Protein AF-A0A8I2KLS5-F1 (afdb_monomer)

Solvent-accessible surface area (backbone atoms only — not comparable to full-atom values): 15357 Å² total; per-residue (Å²): 144,78,77,62,68,64,56,53,52,52,52,50,52,52,53,50,51,53,50,50,52,52,53,54,49,50,52,52,49,53,52,53,49,53,50,52,53,51,53,50,53,49,54,57,47,48,73,74,45,85,58,62,73,62,51,53,57,50,48,53,53,49,52,52,52,49,52,51,52,51,50,54,49,53,50,51,53,52,50,51,52,55,51,48,58,51,48,52,54,51,48,59,29,47,62,57,33,67,87,49,55,73,61,56,49,27,54,71,39,42,46,72,42,91,86,53,37,45,48,56,92,76,48,73,65,42,78,43,57,83,86,45,26,72,76,36,36,39,57,73,72,44,50,50,58,26,59,77,69,73,45,60,60,34,43,30,23,30,92,78,38,23,59,48,22,56,49,42,50,65,62,52,48,55,50,42,47,56,57,71,66,61,69,99,61,86,62,86,68,77,69,96,70,89,79,70,51,76,83,67,30,19,49,36,58,53,55,69,69,45,62,91,93,42,54,54,43,39,32,38,31,57,34,28,54,85,34,25,47,36,55,50,52,49,37,27,49,51,40,34,71,67,62,53,12,88,79,49,29,51,34,34,37,25,13,80,78,25,53,68,85,36,48,49,62,26,38,39,39,52,66,53,52,48,53,53,51,63,74,44,65

Secondary structure (DSSP, 8-state):
---SHHHHHHHHHHHHHHHHHHHHHHHHHHHHHHHHHHHHHHHHHHHH---HHHHHHHHHHHHHHHHHHHHHHHHHHHHHHHHHHHHHHHHHHHHHHTT--HHHHHHHSBTTSTTTSEETTTS--EE--GGGTTT-BHIIIIIHHHHHHT-SEEEEE-TT-BEEEEEEHHHHHHHHHHHHT------S---SSPPP-TTT-BHHHHHHTSPTT--GGGGEEEEETT-BHHHHHHHHHHHHHTSS-TT---EEEEESSS-TTSBP-EEEEHHHHHHHHHHH-

Mean predicted aligned error: 14.47 Å

Structure (mmCIF, N/CA/C/O backbone):
data_AF-A0A8I2KLS5-F1
#
_entry.id   AF-A0A8I2KLS5-F1
#
loop_
_atom_site.group_PDB
_atom_site.id
_atom_site.type_symbol
_atom_site.label_atom_id
_atom_site.label_alt_id
_atom_site.label_comp_id
_atom_site.label_asym_id
_atom_site.label_entity_id
_atom_site.label_seq_id
_atom_site.pdbx_PDB_ins_code
_atom_site.Cartn_x
_atom_site.Cartn_y
_atom_site.Cartn_z
_atom_site.occupancy
_atom_site.B_iso_or_equiv
_atom_site.auth_seq_id
_atom_site.auth_comp_id
_atom_site.auth_asym_id
_atom_site.auth_atom_id
_atom_site.pdbx_PDB_model_num
ATOM 1 N N . MET A 1 1 ? 5.030 13.807 -44.235 1.00 47.72 1 MET A N 1
ATOM 2 C CA . MET A 1 1 ? 6.430 13.888 -43.766 1.00 47.72 1 MET A CA 1
ATOM 3 C C . MET A 1 1 ? 6.602 12.796 -42.734 1.00 47.72 1 MET A C 1
ATOM 5 O O . MET A 1 1 ? 6.342 13.012 -41.562 1.00 47.72 1 MET A O 1
ATOM 9 N N . SER A 1 2 ? 6.861 11.587 -43.211 1.00 49.47 2 SER A N 1
ATOM 10 C CA . SER A 1 2 ? 6.780 10.354 -42.437 1.00 49.47 2 SER A CA 1
ATOM 11 C C . SER A 1 2 ? 8.075 9.574 -42.606 1.00 49.47 2 SER A C 1
ATOM 13 O O . SER A 1 2 ? 8.556 9.423 -43.726 1.00 49.47 2 SER A O 1
ATOM 15 N N . ASP A 1 3 ? 8.565 9.071 -41.479 1.00 54.88 3 ASP A N 1
ATOM 16 C CA . ASP A 1 3 ? 9.316 7.819 -4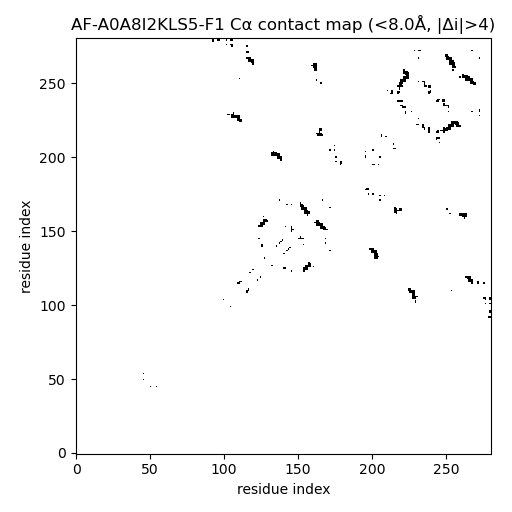1.380 1.00 54.88 3 ASP A CA 1
ATOM 17 C C . ASP A 1 3 ? 10.759 7.773 -41.903 1.00 54.88 3 ASP A C 1
ATOM 19 O O . ASP A 1 3 ? 11.250 6.734 -42.325 1.00 54.88 3 ASP A O 1
ATOM 23 N N . THR A 1 4 ? 11.492 8.885 -41.843 1.00 57.09 4 THR A N 1
ATOM 24 C CA . THR A 1 4 ? 12.948 8.838 -42.060 1.00 57.09 4 THR A CA 1
ATOM 25 C C . THR A 1 4 ? 13.713 8.485 -40.783 1.00 57.09 4 THR A C 1
ATOM 27 O O . THR A 1 4 ? 14.732 7.807 -40.847 1.00 57.09 4 THR A O 1
ATOM 30 N N . SER A 1 5 ? 13.229 8.883 -39.601 1.00 60.00 5 SER A N 1
ATOM 31 C CA . SER A 1 5 ? 13.953 8.695 -38.333 1.00 60.00 5 SER A CA 1
ATOM 32 C C . SER A 1 5 ? 14.068 7.232 -37.888 1.00 60.00 5 SER A C 1
ATOM 34 O O . SER A 1 5 ? 15.118 6.850 -37.372 1.00 60.00 5 SER A O 1
ATOM 36 N N . GLY A 1 6 ? 13.036 6.410 -38.103 1.00 68.12 6 GLY A N 1
ATOM 37 C CA . GLY A 1 6 ? 13.054 4.985 -37.751 1.00 68.12 6 GLY A CA 1
ATOM 38 C C . GLY A 1 6 ? 14.052 4.186 -38.591 1.00 68.12 6 GLY A C 1
ATOM 39 O O . GLY A 1 6 ? 14.817 3.378 -38.062 1.00 68.12 6 GLY A O 1
ATOM 40 N N . ASP A 1 7 ? 14.116 4.486 -39.888 1.00 76.38 7 ASP A N 1
ATOM 41 C CA . ASP A 1 7 ? 15.011 3.813 -40.829 1.00 76.38 7 ASP A CA 1
ATOM 42 C C . ASP A 1 7 ? 16.492 4.146 -40.552 1.00 76.38 7 ASP A C 1
ATOM 44 O O . ASP A 1 7 ? 17.358 3.267 -40.562 1.00 76.38 7 ASP A O 1
ATOM 48 N N . TYR A 1 8 ? 16.790 5.395 -40.162 1.00 71.94 8 TYR A N 1
ATOM 49 C CA . TYR A 1 8 ? 18.138 5.788 -39.730 1.00 71.94 8 TYR A CA 1
ATOM 50 C C . TYR A 1 8 ? 18.606 5.047 -38.471 1.00 71.94 8 TYR A C 1
ATOM 52 O O . TYR A 1 8 ? 19.767 4.636 -38.407 1.00 71.94 8 TYR A O 1
ATOM 60 N N . LEU A 1 9 ? 17.734 4.860 -37.475 1.00 67.94 9 LEU A N 1
ATOM 61 C CA . LEU A 1 9 ? 18.090 4.171 -36.229 1.00 67.94 9 LEU A CA 1
ATOM 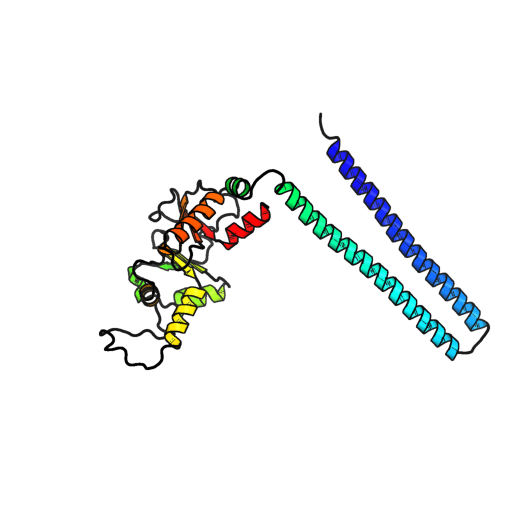62 C C . LEU A 1 9 ? 18.342 2.677 -36.451 1.00 67.94 9 LEU A C 1
ATOM 64 O O . LEU A 1 9 ? 19.319 2.140 -35.925 1.00 67.94 9 LEU A O 1
ATOM 68 N N . ASN A 1 10 ? 17.526 2.028 -37.283 1.00 74.38 10 ASN A N 1
ATOM 69 C CA . ASN A 1 10 ? 17.714 0.622 -37.643 1.00 74.38 10 ASN A CA 1
ATOM 70 C C . ASN A 1 10 ? 19.023 0.408 -38.411 1.00 74.38 10 ASN A C 1
ATOM 72 O O . ASN A 1 10 ? 19.798 -0.493 -38.083 1.00 74.38 10 ASN A O 1
ATOM 76 N N . LYS A 1 11 ? 19.329 1.293 -39.366 1.00 79.00 11 LYS A N 1
ATOM 77 C CA . LYS A 1 11 ? 20.580 1.249 -40.130 1.00 79.00 11 LYS A CA 1
ATOM 78 C C . LYS A 1 11 ? 21.810 1.473 -39.244 1.00 79.00 11 LYS A C 1
ATOM 80 O O . LYS A 1 11 ? 22.805 0.764 -39.375 1.00 79.00 11 LYS A O 1
ATOM 85 N N . LEU A 1 12 ? 21.728 2.397 -38.284 1.00 73.50 12 LEU A N 1
ATOM 86 C CA . LEU A 1 12 ? 22.774 2.622 -37.278 1.00 73.50 12 LEU A CA 1
ATOM 87 C C . LEU A 1 12 ? 22.978 1.409 -36.361 1.00 73.50 12 LEU A C 1
ATOM 89 O O . LEU A 1 12 ? 24.119 1.077 -36.039 1.00 73.50 12 LEU A O 1
ATOM 93 N N . ALA A 1 13 ? 21.904 0.741 -35.936 1.00 71.69 13 ALA A N 1
ATOM 94 C CA . ALA A 1 13 ? 21.993 -0.470 -35.122 1.00 71.69 13 ALA A CA 1
ATOM 95 C C . ALA A 1 13 ? 22.660 -1.622 -35.893 1.00 71.69 13 ALA A C 1
ATOM 97 O O . ALA A 1 13 ? 23.518 -2.322 -35.349 1.00 71.69 13 ALA A O 1
ATOM 98 N N . GLU A 1 14 ? 22.329 -1.775 -37.175 1.00 79.44 14 GLU A N 1
ATOM 99 C CA . GLU A 1 14 ? 22.924 -2.787 -38.047 1.00 79.44 14 GLU A CA 1
ATOM 100 C C . GLU A 1 14 ? 24.421 -2.534 -38.291 1.00 79.44 14 GLU A C 1
ATOM 102 O O . GLU A 1 14 ? 25.239 -3.450 -38.152 1.00 79.44 14 GLU A O 1
ATOM 107 N N . GLU A 1 15 ? 24.812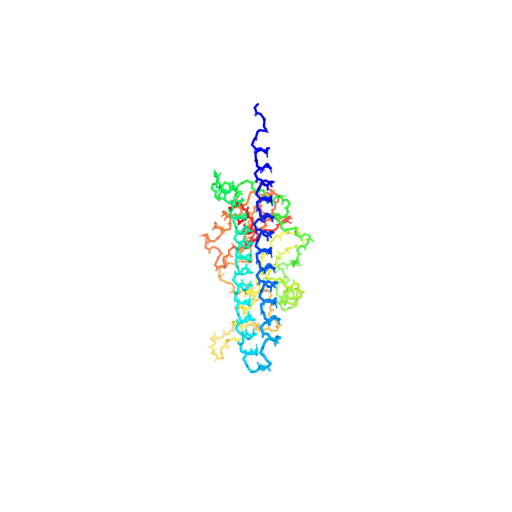 -1.290 -38.592 1.00 78.81 15 GLU A N 1
ATOM 108 C CA . GLU A 1 15 ? 26.223 -0.932 -38.785 1.00 78.81 15 GLU A CA 1
ATOM 109 C C . GLU A 1 15 ? 27.046 -1.091 -37.505 1.00 78.81 15 GLU A C 1
ATOM 111 O O . GLU A 1 15 ? 28.161 -1.614 -37.545 1.00 78.81 15 GLU A O 1
ATOM 116 N N . ARG A 1 16 ? 26.482 -0.745 -36.343 1.00 73.88 16 ARG A N 1
ATOM 117 C CA . ARG A 1 16 ? 27.129 -0.976 -35.041 1.00 73.88 16 ARG A CA 1
ATOM 118 C C . ARG A 1 16 ? 27.276 -2.464 -34.729 1.00 73.88 16 ARG A C 1
ATOM 120 O O . ARG A 1 16 ? 28.318 -2.874 -34.218 1.00 73.88 16 ARG A O 1
ATOM 127 N N . GLY A 1 17 ? 26.283 -3.285 -35.073 1.00 74.00 17 GLY A N 1
ATOM 128 C CA . GLY A 1 17 ? 26.356 -4.742 -34.939 1.00 74.00 17 GLY A CA 1
ATOM 129 C C . GLY A 1 17 ? 27.454 -5.355 -35.813 1.00 74.00 17 GLY A C 1
ATOM 130 O O . GLY A 1 17 ? 28.209 -6.215 -35.353 1.00 74.00 17 GLY A O 1
ATOM 131 N N . LYS A 1 18 ? 27.602 -4.869 -37.051 1.00 75.69 18 LYS A N 1
ATOM 132 C CA . LYS A 1 18 ? 28.693 -5.251 -37.962 1.00 75.69 18 LYS A CA 1
ATOM 133 C C . LYS A 1 18 ? 30.059 -4.839 -37.409 1.00 75.69 18 LYS A C 1
ATOM 135 O O . LYS A 1 18 ? 30.963 -5.672 -37.368 1.00 75.69 18 LYS A O 1
ATOM 140 N N . LEU A 1 19 ? 30.189 -3.607 -36.911 1.00 74.19 19 LEU A N 1
ATOM 141 C CA . LEU A 1 19 ? 31.427 -3.102 -36.310 1.00 74.19 19 LEU A CA 1
ATOM 142 C C . LEU A 1 19 ? 31.822 -3.907 -35.062 1.00 74.19 19 LEU A C 1
ATOM 144 O O . LEU A 1 19 ? 32.974 -4.298 -34.916 1.00 74.19 19 LEU A O 1
ATOM 148 N N . SER A 1 20 ? 30.858 -4.223 -34.194 1.00 70.94 20 SER A N 1
ATOM 149 C CA . SER A 1 20 ? 31.077 -5.023 -32.985 1.00 70.94 20 SER A CA 1
ATOM 150 C C . SER A 1 20 ? 31.559 -6.439 -33.310 1.00 70.94 20 SER A C 1
ATOM 152 O O . SER A 1 20 ? 32.537 -6.902 -32.727 1.00 70.94 20 SER A O 1
ATOM 154 N N . ARG A 1 21 ? 30.945 -7.109 -34.296 1.00 75.81 21 ARG A N 1
ATOM 155 C CA . ARG A 1 21 ? 31.401 -8.428 -34.772 1.00 75.81 21 ARG A CA 1
ATOM 156 C C . ARG A 1 21 ? 32.797 -8.371 -35.387 1.00 75.81 21 ARG A C 1
ATOM 158 O O . ARG A 1 21 ? 33.573 -9.299 -35.190 1.00 75.81 21 ARG A O 1
ATOM 165 N N . LEU A 1 22 ? 33.127 -7.292 -36.093 1.00 75.31 22 LEU A N 1
ATOM 166 C CA . LEU A 1 22 ? 34.438 -7.104 -36.713 1.00 75.31 22 LEU A CA 1
ATOM 167 C C . LEU A 1 22 ? 35.532 -6.841 -35.670 1.00 75.31 22 LEU A C 1
ATOM 169 O O . LEU A 1 22 ? 36.600 -7.439 -35.747 1.00 75.31 22 LEU A O 1
ATOM 173 N N . VAL A 1 23 ? 35.249 -6.024 -34.653 1.00 73.31 23 VAL A N 1
ATOM 174 C CA . VAL A 1 23 ? 36.172 -5.761 -33.537 1.00 73.31 23 VAL A CA 1
ATOM 175 C C . VAL A 1 23 ? 36.348 -7.008 -32.665 1.00 73.31 23 VAL A C 1
ATOM 177 O O . VAL A 1 23 ? 37.480 -7.378 -32.355 1.00 73.31 23 VAL A O 1
ATOM 180 N N . MET A 1 24 ? 35.259 -7.705 -32.318 1.00 71.62 24 MET A N 1
ATOM 181 C CA . MET A 1 24 ? 35.330 -8.953 -31.545 1.00 71.62 24 MET A CA 1
ATOM 182 C C . MET A 1 24 ? 36.033 -10.072 -32.322 1.00 71.62 24 MET A C 1
ATOM 184 O O . MET A 1 24 ? 36.879 -10.768 -31.764 1.00 71.62 24 MET A O 1
ATOM 188 N N . GLY A 1 25 ? 35.737 -10.212 -33.616 1.00 76.38 25 GLY A N 1
ATOM 189 C CA . GLY A 1 25 ? 36.401 -11.172 -34.494 1.00 76.38 25 GLY A CA 1
ATOM 190 C C . GLY A 1 25 ? 37.887 -10.864 -34.668 1.00 76.38 25 GLY A C 1
ATOM 191 O O . GLY A 1 25 ? 38.714 -11.760 -34.529 1.00 76.38 25 GLY A O 1
ATOM 192 N N . GLY A 1 26 ? 38.245 -9.598 -34.902 1.00 77.06 26 GLY A N 1
ATOM 193 C CA . GLY A 1 26 ? 39.636 -9.159 -35.030 1.00 77.06 26 GLY A CA 1
ATOM 194 C C . GLY A 1 26 ? 40.455 -9.402 -33.762 1.00 77.06 26 GLY A C 1
ATOM 195 O O . GLY A 1 26 ? 41.570 -9.911 -33.840 1.00 77.06 26 GLY A O 1
ATOM 196 N N . ALA A 1 27 ? 39.887 -9.123 -32.585 1.00 71.31 27 ALA A N 1
ATOM 197 C CA . ALA A 1 27 ? 40.538 -9.401 -31.306 1.00 71.31 27 ALA A CA 1
ATOM 198 C C . ALA A 1 27 ? 40.768 -10.907 -31.084 1.00 71.31 27 ALA A C 1
ATOM 200 O O . ALA A 1 27 ? 41.871 -11.309 -30.714 1.00 71.31 27 ALA A O 1
ATOM 201 N N . ALA A 1 28 ? 39.768 -11.747 -31.373 1.00 76.00 28 ALA A N 1
ATOM 202 C CA . ALA A 1 28 ? 39.898 -13.201 -31.268 1.00 76.00 28 ALA A CA 1
ATOM 203 C C . ALA A 1 28 ? 40.976 -13.758 -32.217 1.00 76.00 28 ALA A C 1
ATOM 205 O O . ALA A 1 28 ? 41.778 -14.601 -31.814 1.00 76.00 28 ALA A O 1
ATOM 206 N N . TRP A 1 29 ? 41.049 -13.241 -33.448 1.00 80.69 29 TRP A N 1
ATOM 207 C CA . TRP A 1 29 ? 42.082 -13.608 -34.421 1.00 80.69 29 TRP A CA 1
ATOM 208 C C . TRP A 1 29 ? 43.487 -13.182 -33.992 1.00 80.69 29 TRP A C 1
ATOM 210 O O . TRP A 1 29 ? 44.424 -13.961 -34.154 1.00 80.69 29 TRP A O 1
ATOM 220 N N . MET A 1 30 ? 43.651 -11.989 -33.412 1.00 77.38 30 MET A N 1
ATOM 221 C CA . MET A 1 30 ? 44.953 -11.544 -32.899 1.00 77.38 30 MET A CA 1
ATOM 222 C C . MET A 1 30 ? 45.439 -12.415 -31.738 1.00 77.38 30 MET A C 1
ATOM 224 O O . MET A 1 30 ? 46.606 -12.799 -31.715 1.00 77.38 30 MET A O 1
ATOM 228 N N . ILE A 1 31 ? 44.549 -12.778 -30.807 1.00 75.62 31 ILE A N 1
ATOM 229 C CA . ILE A 1 31 ? 44.888 -13.656 -29.678 1.00 75.62 31 ILE A CA 1
ATOM 230 C C . ILE A 1 31 ? 45.227 -15.062 -30.183 1.00 75.62 31 ILE A C 1
ATOM 232 O O . ILE A 1 31 ? 46.280 -15.596 -29.844 1.00 75.62 31 ILE A O 1
ATOM 236 N N . GLY A 1 32 ? 44.381 -15.643 -31.038 1.00 78.81 32 GLY A N 1
ATOM 237 C CA . GLY A 1 32 ? 44.632 -16.959 -31.629 1.00 78.81 32 GLY A CA 1
ATOM 238 C C . GLY A 1 32 ? 45.936 -16.999 -32.430 1.00 78.81 32 GLY A C 1
ATOM 239 O O . GLY A 1 32 ? 46.726 -17.928 -32.277 1.00 78.81 32 GLY A O 1
ATOM 240 N N . GLY A 1 33 ? 46.212 -15.956 -33.216 1.00 81.81 33 GLY A N 1
ATOM 241 C CA . GLY A 1 33 ? 47.461 -15.811 -33.961 1.00 81.81 33 GLY A CA 1
ATOM 242 C C . GLY A 1 33 ? 48.686 -15.726 -33.050 1.00 81.81 33 GLY A C 1
ATOM 243 O O . GLY A 1 33 ? 49.661 -16.444 -33.269 1.00 81.81 33 GLY A O 1
ATOM 244 N N . ALA A 1 34 ? 48.627 -14.912 -31.992 1.00 77.44 34 ALA A N 1
ATOM 245 C CA . ALA A 1 34 ? 49.713 -14.792 -31.022 1.00 77.44 34 ALA A CA 1
ATOM 246 C C . ALA A 1 34 ? 49.996 -16.119 -30.299 1.00 77.44 34 ALA A C 1
ATOM 248 O O . ALA A 1 34 ? 51.161 -16.472 -30.104 1.00 77.44 34 ALA A O 1
ATOM 249 N N . LEU A 1 35 ? 48.951 -16.880 -29.953 1.00 80.12 35 LEU A N 1
ATOM 250 C CA . LEU A 1 35 ? 49.083 -18.204 -29.342 1.00 80.12 35 LEU A CA 1
ATOM 251 C C . LEU A 1 35 ? 49.774 -19.187 -30.284 1.00 80.12 35 LEU A C 1
ATOM 253 O O . LEU A 1 35 ? 50.749 -19.817 -29.887 1.00 80.12 35 LEU A O 1
ATOM 257 N N . VAL A 1 36 ? 49.332 -19.266 -31.542 1.00 82.75 36 VAL A N 1
ATOM 258 C CA . VAL A 1 36 ? 49.915 -20.174 -32.542 1.00 82.75 36 VAL A CA 1
ATOM 259 C C . VAL A 1 36 ? 51.388 -19.851 -32.789 1.00 82.75 36 VAL A C 1
ATOM 261 O O . VAL A 1 36 ? 52.226 -20.750 -32.747 1.00 82.75 36 VAL A O 1
ATOM 264 N N . VAL A 1 37 ? 51.728 -18.573 -32.987 1.00 81.06 37 VAL A N 1
ATOM 265 C CA . VAL A 1 37 ? 53.123 -18.144 -33.187 1.00 81.06 37 VAL A CA 1
ATOM 266 C C . VAL A 1 37 ? 53.979 -18.475 -31.964 1.00 81.06 37 VAL A C 1
ATOM 268 O O . VAL A 1 37 ? 55.084 -18.999 -32.112 1.00 81.06 37 VAL A O 1
ATOM 271 N N . SER A 1 38 ? 53.460 -18.239 -30.757 1.00 76.44 38 SER A N 1
ATOM 272 C CA . SER A 1 38 ? 54.184 -18.541 -29.519 1.00 76.44 38 SER A CA 1
ATOM 273 C C . SER A 1 38 ? 54.386 -20.046 -29.319 1.00 76.44 38 SER A C 1
ATOM 275 O O . SER A 1 38 ? 55.475 -20.467 -28.932 1.00 76.44 38 SER A O 1
ATOM 277 N N . SER A 1 39 ? 53.383 -20.873 -29.637 1.00 77.94 39 SER A N 1
ATOM 278 C CA . SER A 1 39 ? 53.485 -22.337 -29.583 1.00 77.94 39 SER A CA 1
ATOM 279 C C . SER A 1 39 ? 54.498 -22.887 -30.589 1.00 77.94 39 SER A C 1
ATOM 281 O O . SER A 1 39 ? 55.272 -23.776 -30.241 1.00 77.94 39 SER A O 1
ATOM 283 N N . ILE A 1 40 ? 54.544 -22.340 -31.809 1.00 81.44 40 ILE A N 1
ATOM 284 C CA . ILE A 1 40 ? 55.537 -22.725 -32.826 1.00 81.44 40 ILE A CA 1
ATOM 285 C C . ILE A 1 40 ? 56.949 -22.342 -32.366 1.00 81.44 40 ILE A C 1
ATOM 287 O O . ILE A 1 40 ? 57.859 -23.166 -32.440 1.00 81.44 40 ILE A O 1
ATOM 291 N N . GLY A 1 41 ? 57.134 -21.125 -31.846 1.00 79.88 41 GLY A N 1
ATOM 292 C CA . GLY A 1 41 ? 58.425 -20.674 -31.317 1.00 79.88 41 GLY A CA 1
ATOM 293 C C . GLY A 1 41 ? 58.931 -21.555 -30.171 1.00 79.88 41 GLY A C 1
ATOM 294 O O . GLY A 1 41 ? 60.095 -21.953 -30.168 1.00 79.88 41 GLY A O 1
ATOM 295 N N . LEU A 1 42 ? 58.040 -21.925 -29.245 1.00 77.44 42 LEU A N 1
ATOM 296 C CA . LEU A 1 42 ? 58.335 -22.859 -28.155 1.00 77.44 42 LEU A CA 1
ATOM 297 C C . LEU A 1 42 ? 58.721 -24.251 -28.666 1.00 77.44 42 LEU A C 1
ATOM 299 O O . LEU A 1 42 ? 59.702 -24.813 -28.187 1.00 77.44 42 LEU A O 1
ATOM 303 N N . ALA A 1 43 ? 57.997 -24.792 -29.649 1.00 78.75 43 ALA A N 1
ATOM 304 C CA . ALA A 1 43 ? 58.284 -26.108 -30.218 1.00 78.75 43 ALA A CA 1
ATOM 305 C C . ALA A 1 43 ? 59.652 -26.155 -30.925 1.00 78.75 43 ALA A C 1
ATOM 307 O O . ALA A 1 43 ? 60.423 -27.092 -30.718 1.00 78.75 43 ALA A O 1
ATOM 308 N N . VAL A 1 44 ? 59.983 -25.124 -31.713 1.00 82.06 44 VAL A N 1
ATOM 309 C CA . VAL A 1 44 ? 61.287 -25.002 -32.392 1.00 82.06 44 VAL A CA 1
ATOM 310 C C . VAL A 1 44 ? 62.426 -24.865 -31.379 1.00 82.06 44 VAL A C 1
ATOM 312 O O . VAL A 1 44 ? 63.468 -25.503 -31.526 1.00 82.06 44 VAL A O 1
ATOM 315 N N . TRP A 1 45 ? 62.232 -24.061 -30.332 1.00 74.56 45 TRP A N 1
ATOM 316 C CA . TRP A 1 45 ? 63.239 -23.854 -29.293 1.00 74.56 45 TRP A CA 1
ATOM 317 C C . TRP A 1 45 ? 63.472 -25.114 -28.442 1.00 74.56 45 TRP A C 1
ATOM 319 O O . TRP A 1 45 ? 64.623 -25.492 -28.227 1.00 74.56 45 TRP A O 1
ATOM 329 N N . ALA A 1 46 ? 62.403 -25.811 -28.045 1.00 74.38 46 ALA A N 1
ATOM 330 C CA . ALA A 1 46 ? 62.472 -27.063 -27.288 1.00 74.38 46 ALA A CA 1
ATOM 331 C C . ALA A 1 46 ? 63.194 -28.181 -28.058 1.00 74.38 46 ALA A C 1
ATOM 333 O O . ALA A 1 46 ? 63.927 -28.973 -27.471 1.00 74.38 46 ALA A O 1
ATOM 334 N N . PHE A 1 47 ? 63.032 -28.223 -29.385 1.00 78.56 47 PHE A N 1
ATOM 335 C CA . PHE A 1 47 ? 63.759 -29.159 -30.245 1.00 78.56 47 PHE A CA 1
ATOM 336 C C . PHE A 1 47 ? 65.263 -28.836 -30.328 1.00 78.56 47 PHE A C 1
ATOM 338 O O . PHE A 1 47 ? 66.085 -29.738 -30.463 1.00 78.56 47 PHE A O 1
ATOM 345 N N . ALA A 1 48 ? 65.638 -27.555 -30.227 1.00 78.44 48 ALA A N 1
ATOM 346 C CA . ALA A 1 48 ? 67.027 -27.101 -30.306 1.00 78.44 48 ALA A CA 1
ATOM 347 C C . ALA A 1 48 ? 67.782 -27.154 -28.964 1.00 78.44 48 ALA A C 1
ATOM 349 O O . ALA A 1 48 ? 69.014 -27.210 -28.968 1.00 78.44 48 ALA A O 1
ATOM 350 N N . ARG A 1 49 ? 67.083 -27.111 -27.819 1.00 72.19 49 ARG A N 1
ATOM 351 C CA . ARG A 1 49 ? 67.676 -27.197 -26.473 1.00 72.19 49 ARG A CA 1
ATOM 352 C C . ARG A 1 49 ? 66.789 -28.022 -25.527 1.00 72.19 49 ARG A C 1
ATOM 354 O O . ARG A 1 49 ? 65.748 -27.525 -25.111 1.00 72.19 49 ARG A O 1
ATOM 361 N N . PRO A 1 50 ? 67.207 -29.234 -25.118 1.00 69.12 50 PRO A N 1
ATOM 362 C CA . PRO A 1 50 ? 66.394 -30.128 -24.287 1.00 69.12 50 PRO A CA 1
ATOM 363 C C . PRO A 1 50 ? 66.406 -29.783 -22.781 1.00 69.12 50 PRO A C 1
ATOM 365 O O . PRO A 1 50 ? 66.142 -30.652 -21.953 1.00 69.12 50 PRO A O 1
ATOM 368 N N . ASP A 1 51 ? 66.730 -28.542 -22.405 1.00 76.81 51 ASP A N 1
ATOM 369 C CA . ASP A 1 51 ? 66.761 -28.115 -21.000 1.00 76.81 51 ASP A CA 1
ATOM 370 C C . ASP A 1 51 ? 65.340 -27.786 -20.502 1.00 76.81 51 ASP A C 1
ATOM 372 O O . ASP A 1 51 ? 64.747 -26.758 -20.848 1.00 76.81 51 ASP A O 1
ATOM 376 N N . LEU A 1 52 ? 64.778 -28.705 -19.714 1.00 71.00 52 LEU A N 1
ATOM 377 C CA . LEU A 1 52 ? 63.396 -28.677 -19.226 1.00 71.00 52 LEU A CA 1
ATOM 378 C C . LEU A 1 52 ? 63.112 -27.512 -18.265 1.00 71.00 52 LEU A C 1
ATOM 380 O O . LEU A 1 52 ? 62.007 -26.967 -18.295 1.00 71.00 52 LEU A O 1
ATOM 384 N N . ASP A 1 53 ? 64.089 -27.076 -17.468 1.00 77.06 53 ASP A N 1
ATOM 385 C CA . ASP A 1 53 ? 63.872 -26.050 -16.437 1.00 77.06 53 ASP A CA 1
ATOM 386 C C . ASP A 1 53 ? 63.656 -24.657 -17.048 1.00 77.06 53 ASP A C 1
ATOM 388 O O . ASP A 1 53 ? 62.850 -23.851 -16.570 1.00 77.06 53 ASP A O 1
ATOM 392 N N . GLN A 1 54 ? 64.329 -24.363 -18.161 1.00 74.12 54 GLN A N 1
ATOM 393 C CA . GLN A 1 54 ? 64.091 -23.132 -18.915 1.00 74.12 54 GLN A CA 1
ATOM 394 C C . GLN A 1 54 ? 62.737 -23.158 -19.640 1.00 74.12 54 GLN A C 1
ATOM 396 O O . GLN A 1 54 ? 62.072 -22.124 -19.722 1.00 74.12 54 GLN A O 1
ATOM 401 N N . LEU A 1 55 ? 62.290 -24.328 -20.106 1.00 70.88 55 LEU A N 1
ATOM 402 C CA . LEU A 1 55 ? 61.005 -24.493 -20.789 1.00 70.88 55 LEU A CA 1
ATOM 403 C C . LEU A 1 55 ? 59.826 -24.231 -19.842 1.00 70.88 55 LEU A C 1
ATOM 405 O O . LEU A 1 55 ? 58.909 -23.488 -20.196 1.00 70.88 55 LEU A O 1
ATOM 409 N N . VAL A 1 56 ? 59.888 -24.759 -18.616 1.00 78.19 56 VAL A N 1
ATOM 410 C CA . VAL A 1 56 ? 58.875 -24.520 -17.573 1.00 78.19 56 VAL A CA 1
ATOM 411 C C . VAL A 1 56 ? 58.789 -23.033 -17.214 1.00 78.19 56 VAL A C 1
ATOM 413 O O . VAL A 1 56 ? 57.694 -22.479 -17.157 1.00 78.19 56 VAL A O 1
ATOM 416 N N . ASN A 1 57 ? 59.929 -22.349 -17.069 1.00 80.69 57 ASN A N 1
ATOM 417 C CA . ASN A 1 57 ? 59.964 -20.909 -16.785 1.00 80.69 57 ASN A CA 1
ATOM 418 C C . ASN A 1 57 ? 59.372 -20.046 -17.913 1.00 80.69 57 ASN A C 1
ATOM 420 O O . ASN A 1 57 ? 58.757 -19.009 -17.654 1.00 80.69 57 ASN A O 1
ATOM 424 N N . ILE A 1 58 ? 59.572 -20.433 -19.176 1.00 79.31 58 ILE A N 1
ATOM 425 C CA . ILE A 1 58 ? 58.982 -19.732 -20.326 1.00 79.31 58 ILE A CA 1
ATOM 426 C C . ILE A 1 58 ? 57.474 -19.987 -20.382 1.00 79.31 58 ILE A C 1
ATOM 428 O O . ILE A 1 58 ? 56.705 -19.053 -20.615 1.00 79.31 58 ILE A O 1
ATOM 432 N N . PHE A 1 59 ? 57.050 -21.227 -20.139 1.00 78.56 59 PHE A N 1
ATOM 433 C CA . PHE A 1 59 ? 55.640 -21.596 -20.113 1.00 78.56 59 PHE A CA 1
ATOM 434 C C . PHE A 1 59 ? 54.871 -20.831 -19.031 1.00 78.56 59 PHE A C 1
ATOM 436 O O . PHE A 1 59 ? 53.823 -20.262 -19.326 1.00 78.56 59 PHE A O 1
ATOM 443 N N . ASP A 1 60 ? 55.419 -20.729 -17.819 1.00 80.25 60 ASP A N 1
ATOM 444 C CA . ASP A 1 60 ? 54.791 -20.004 -16.708 1.00 80.25 60 ASP A CA 1
ATOM 445 C C . ASP A 1 60 ? 54.594 -18.509 -17.024 1.00 80.25 60 ASP A C 1
ATOM 447 O O . ASP A 1 60 ? 53.510 -17.944 -16.843 1.00 80.25 60 ASP A O 1
ATOM 451 N N . LYS A 1 61 ? 55.606 -17.873 -17.633 1.00 82.62 61 LYS A N 1
ATOM 452 C CA . LYS A 1 61 ? 55.511 -16.481 -18.111 1.00 82.62 61 LYS A CA 1
ATOM 453 C C . LYS A 1 61 ? 54.463 -16.312 -19.209 1.00 82.62 61 LYS A C 1
ATOM 455 O O . LYS A 1 61 ? 53.736 -15.319 -19.216 1.00 82.62 61 LYS A O 1
ATOM 460 N N . LEU A 1 62 ? 54.381 -17.267 -20.132 1.00 78.94 62 LEU A N 1
ATOM 461 C CA . LEU A 1 62 ? 53.436 -17.239 -21.245 1.00 78.94 62 LEU A CA 1
ATOM 462 C C . LEU A 1 62 ? 51.994 -17.417 -20.757 1.00 78.94 62 LEU A C 1
ATOM 464 O O . LEU A 1 62 ? 51.130 -16.622 -21.121 1.00 78.94 62 LEU A O 1
ATOM 468 N N . VAL A 1 63 ? 51.742 -18.394 -19.884 1.00 80.88 63 VAL A N 1
ATOM 469 C CA . VAL A 1 63 ? 50.426 -18.619 -19.269 1.00 80.88 63 VAL A CA 1
ATOM 470 C C . VAL A 1 63 ? 49.996 -17.399 -18.460 1.00 80.88 63 VAL A C 1
ATOM 472 O O . VAL A 1 63 ? 48.876 -16.922 -18.634 1.00 80.88 63 VAL A O 1
ATOM 475 N N . THR A 1 64 ? 50.894 -16.834 -17.651 1.00 83.19 64 THR A N 1
ATOM 476 C CA . THR A 1 64 ? 50.608 -15.628 -16.860 1.00 83.19 64 THR A CA 1
ATOM 477 C C . THR A 1 64 ? 50.271 -14.429 -17.751 1.00 83.19 64 THR A C 1
ATOM 479 O O . THR A 1 64 ? 49.308 -13.708 -17.486 1.00 83.19 64 THR A O 1
ATOM 482 N N . GLY A 1 65 ? 51.006 -14.236 -18.852 1.00 85.44 65 GLY A N 1
ATOM 483 C CA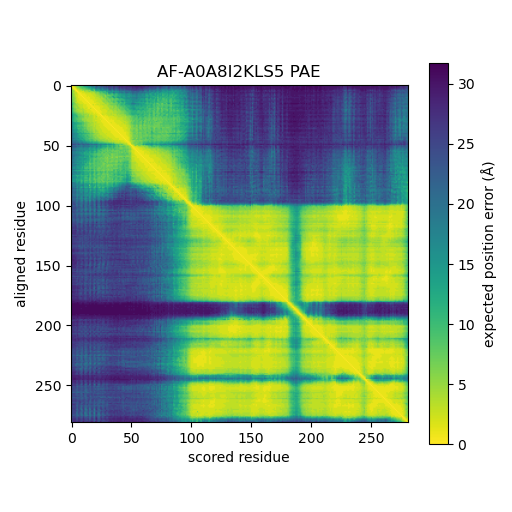 . GLY A 1 65 ? 50.735 -13.170 -19.820 1.00 85.44 65 GLY A CA 1
ATOM 484 C C . GLY A 1 65 ? 49.393 -13.333 -20.541 1.00 85.44 65 GLY A C 1
ATOM 485 O O . GLY A 1 65 ? 48.641 -12.367 -20.673 1.00 85.44 65 GLY A O 1
ATOM 486 N N . ILE A 1 66 ? 49.053 -14.556 -20.963 1.00 80.94 66 ILE A N 1
ATOM 487 C CA . ILE A 1 66 ? 47.768 -14.854 -21.617 1.00 80.94 66 ILE A CA 1
ATOM 488 C C . ILE A 1 66 ? 46.611 -14.667 -20.640 1.00 80.94 66 ILE A C 1
ATOM 490 O O . ILE A 1 66 ? 45.607 -14.060 -21.005 1.00 80.94 66 ILE A O 1
ATOM 494 N N . LEU A 1 67 ? 46.748 -15.140 -19.399 1.00 82.31 67 LEU A N 1
ATOM 495 C CA . LEU A 1 67 ? 45.732 -14.958 -18.362 1.00 82.31 67 LEU A CA 1
ATOM 496 C C . LEU A 1 67 ? 45.464 -13.475 -18.099 1.00 82.31 67 LEU A C 1
ATOM 498 O O . LEU A 1 67 ? 44.303 -13.074 -18.028 1.00 82.31 67 LEU A O 1
ATOM 502 N N . ALA A 1 68 ? 46.511 -12.649 -18.027 1.00 85.31 68 ALA A N 1
ATOM 503 C CA . ALA A 1 68 ? 46.363 -11.205 -17.873 1.00 85.31 68 ALA A CA 1
ATOM 504 C C . ALA A 1 68 ? 45.651 -10.559 -19.078 1.00 85.31 68 ALA A C 1
ATOM 506 O O . ALA A 1 68 ? 44.752 -9.735 -18.894 1.00 85.31 68 ALA A O 1
ATOM 507 N N . LEU A 1 69 ? 45.999 -10.960 -20.306 1.00 79.56 69 LEU A N 1
ATOM 508 C CA . LEU A 1 69 ? 45.385 -10.445 -21.535 1.00 79.56 69 LEU A CA 1
ATOM 509 C C . LEU A 1 69 ? 43.901 -10.823 -21.643 1.00 79.56 69 LEU A C 1
ATOM 511 O O . LEU A 1 69 ? 43.058 -9.968 -21.919 1.00 79.56 69 LEU A O 1
ATOM 515 N N . VAL A 1 70 ? 43.574 -12.093 -21.389 1.00 82.69 70 VAL A N 1
ATOM 516 C CA . VAL A 1 70 ? 42.191 -12.590 -21.379 1.00 82.69 70 VAL A CA 1
ATOM 517 C C . VAL A 1 70 ? 41.399 -11.910 -20.265 1.00 82.69 70 VAL A C 1
ATOM 519 O O . VAL A 1 70 ? 40.282 -11.464 -20.512 1.00 82.69 70 VAL A O 1
ATOM 522 N N . GLY A 1 71 ? 41.978 -11.753 -19.071 1.00 84.56 71 GLY A N 1
ATOM 523 C CA . GLY A 1 71 ? 41.341 -11.065 -17.947 1.00 84.56 71 GLY A CA 1
ATOM 524 C C . GLY A 1 71 ? 40.989 -9.609 -18.260 1.00 84.56 71 GLY A C 1
ATOM 525 O O . GLY A 1 71 ? 39.852 -9.191 -18.041 1.00 84.56 71 GLY A O 1
ATOM 526 N N . ALA A 1 72 ? 41.924 -8.848 -18.836 1.00 84.50 72 ALA A N 1
ATOM 527 C CA . ALA A 1 72 ? 41.680 -7.464 -19.244 1.00 84.50 72 ALA A CA 1
ATOM 528 C C . ALA A 1 72 ? 40.593 -7.360 -20.329 1.00 84.50 72 ALA A C 1
ATOM 530 O O . ALA A 1 72 ? 39.723 -6.489 -20.261 1.00 84.50 72 ALA A O 1
ATOM 531 N N . TRP A 1 73 ? 40.603 -8.272 -21.307 1.00 83.25 73 TRP A N 1
ATOM 532 C CA . TRP A 1 73 ? 39.608 -8.298 -22.379 1.00 83.25 73 TRP A CA 1
ATOM 533 C C . TRP A 1 73 ? 38.208 -8.671 -21.875 1.00 83.25 73 TRP A C 1
ATOM 535 O O . TRP A 1 73 ? 37.244 -7.965 -22.174 1.00 83.25 73 TRP A O 1
ATOM 545 N N . VAL A 1 74 ? 38.088 -9.723 -21.057 1.00 84.06 74 VAL A N 1
ATOM 546 C CA . VAL A 1 74 ? 36.816 -10.115 -20.424 1.00 84.06 74 VAL A CA 1
ATOM 547 C C . VAL A 1 74 ? 36.279 -8.975 -19.558 1.00 84.06 74 VAL A C 1
ATOM 549 O O . VAL A 1 74 ? 35.096 -8.651 -19.645 1.00 84.06 74 VAL A O 1
ATOM 552 N N . GLY A 1 75 ? 37.143 -8.308 -18.784 1.00 83.25 75 GLY A N 1
ATOM 553 C CA . GLY A 1 75 ? 36.767 -7.140 -17.985 1.00 83.25 75 GLY A CA 1
ATOM 554 C C . GLY A 1 75 ? 36.190 -6.002 -18.830 1.00 83.25 75 GLY A C 1
ATOM 555 O O . GLY A 1 75 ? 35.150 -5.444 -18.483 1.00 83.25 75 GLY A O 1
ATOM 556 N N . ALA A 1 76 ? 36.806 -5.700 -19.976 1.00 83.19 76 ALA A N 1
ATOM 557 C CA . ALA A 1 76 ? 36.311 -4.680 -20.898 1.00 83.19 76 ALA A CA 1
ATOM 558 C C . ALA A 1 76 ? 34.954 -5.053 -21.527 1.00 83.19 76 ALA A C 1
ATOM 560 O O . ALA A 1 76 ? 34.075 -4.198 -21.630 1.00 83.19 76 ALA A O 1
ATOM 561 N N . VAL A 1 77 ? 34.751 -6.321 -21.905 1.00 78.44 77 VAL A N 1
ATOM 562 C CA . VAL A 1 77 ? 33.469 -6.810 -22.451 1.00 78.44 77 VAL A CA 1
ATOM 563 C C . VAL A 1 77 ? 32.357 -6.725 -21.407 1.00 78.44 77 VAL A C 1
ATOM 565 O O . VAL A 1 77 ? 31.271 -6.233 -21.708 1.00 78.44 77 VAL A O 1
ATOM 568 N N . ILE A 1 78 ? 32.630 -7.155 -20.172 1.00 80.06 78 ILE A N 1
ATOM 569 C CA . ILE A 1 78 ? 31.676 -7.072 -19.059 1.00 80.06 78 ILE A CA 1
ATOM 570 C C . ILE A 1 78 ? 31.320 -5.610 -18.768 1.00 80.06 78 ILE A C 1
ATOM 572 O O . ILE A 1 78 ? 30.140 -5.277 -18.651 1.00 80.06 78 ILE A O 1
ATOM 576 N N . ALA A 1 79 ? 32.317 -4.723 -18.706 1.00 79.00 79 ALA A N 1
ATOM 577 C CA . ALA A 1 79 ? 32.098 -3.294 -18.496 1.00 79.00 79 ALA A CA 1
ATOM 578 C C . ALA A 1 79 ? 31.248 -2.676 -19.615 1.00 79.00 79 ALA A C 1
ATOM 580 O O . ALA A 1 79 ? 30.325 -1.918 -19.330 1.00 79.00 79 ALA A O 1
ATOM 581 N N . PHE A 1 80 ? 31.508 -3.032 -20.876 1.00 77.38 80 PHE A N 1
ATOM 582 C CA . PHE A 1 80 ? 30.713 -2.575 -22.015 1.00 77.38 80 PHE A CA 1
ATOM 583 C C . PHE A 1 80 ? 29.259 -3.062 -21.940 1.00 77.38 80 PHE A C 1
ATOM 585 O O . PHE A 1 80 ? 28.339 -2.282 -22.180 1.00 77.38 80 PHE A O 1
ATOM 592 N N . TYR A 1 81 ? 29.045 -4.329 -21.574 1.00 76.69 81 TYR A N 1
ATOM 593 C CA . TYR A 1 81 ? 27.708 -4.909 -21.452 1.00 76.69 81 TYR A CA 1
ATOM 594 C C . TYR A 1 81 ? 26.884 -4.209 -20.362 1.00 76.69 81 TYR A C 1
ATOM 596 O O . TYR A 1 81 ? 25.785 -3.726 -20.632 1.00 76.69 81 TYR A O 1
ATOM 604 N N . PHE A 1 82 ? 27.443 -4.054 -19.157 1.00 75.19 82 PHE A N 1
ATOM 605 C CA . PHE A 1 82 ? 26.756 -3.350 -18.069 1.00 75.19 82 PHE A CA 1
ATOM 606 C C . PHE A 1 82 ? 26.597 -1.850 -18.333 1.00 75.19 82 PHE A C 1
ATOM 608 O O . PHE A 1 82 ? 25.578 -1.273 -17.958 1.00 75.19 82 PHE A O 1
ATOM 615 N N . ALA A 1 83 ? 27.557 -1.205 -19.002 1.00 74.00 83 ALA A N 1
ATOM 616 C CA . ALA A 1 83 ? 27.412 0.190 -19.403 1.00 74.00 83 ALA A CA 1
ATOM 617 C C . ALA A 1 83 ? 26.241 0.374 -20.376 1.00 74.00 83 ALA A C 1
ATOM 619 O O . ALA A 1 83 ? 25.483 1.329 -20.223 1.00 74.00 83 ALA A O 1
ATOM 620 N N . ARG A 1 84 ? 26.056 -0.544 -21.334 1.00 74.12 84 ARG A N 1
ATOM 621 C CA . ARG A 1 84 ? 24.955 -0.494 -22.305 1.00 74.12 84 ARG A CA 1
ATOM 622 C C . ARG A 1 84 ? 23.591 -0.615 -21.631 1.00 74.12 84 ARG A C 1
ATOM 624 O O . ARG A 1 84 ? 22.751 0.254 -21.842 1.00 74.12 84 ARG A O 1
ATOM 631 N N . ASP A 1 85 ? 23.386 -1.649 -20.821 1.00 66.75 85 ASP A N 1
ATOM 632 C CA . ASP A 1 85 ? 22.081 -1.915 -20.202 1.00 66.75 85 ASP A CA 1
ATOM 633 C C . ASP A 1 85 ? 21.696 -0.794 -19.208 1.00 66.75 85 ASP A C 1
ATOM 635 O O . ASP A 1 85 ? 20.532 -0.384 -19.128 1.00 66.75 85 ASP A O 1
ATOM 639 N N . ASN A 1 86 ? 22.690 -0.212 -18.523 1.00 67.31 86 ASN A N 1
ATOM 640 C CA . ASN A 1 86 ? 22.495 0.969 -17.681 1.00 67.31 86 ASN A CA 1
ATOM 641 C C . ASN A 1 86 ? 22.162 2.227 -18.502 1.00 67.31 86 ASN A C 1
ATOM 643 O O . ASN A 1 86 ? 21.270 2.981 -18.116 1.00 67.31 86 ASN A O 1
ATOM 647 N N . PHE A 1 87 ? 22.834 2.461 -19.636 1.00 72.31 87 PHE A N 1
ATOM 648 C CA . PHE A 1 87 ? 22.555 3.611 -20.506 1.00 72.31 87 PHE A CA 1
ATOM 649 C C . PHE A 1 87 ? 21.191 3.524 -21.190 1.00 72.31 87 PHE A C 1
ATOM 651 O O . PHE A 1 87 ? 20.521 4.545 -21.322 1.00 72.31 87 PHE A O 1
ATOM 658 N N . GLU A 1 88 ? 20.775 2.339 -21.637 1.00 70.94 88 GLU A N 1
ATOM 659 C CA . GLU A 1 88 ? 19.478 2.129 -22.287 1.00 70.94 88 GLU A CA 1
ATOM 660 C C . GLU A 1 88 ? 18.330 2.360 -21.299 1.00 70.94 88 GLU A C 1
ATOM 662 O O . GLU A 1 88 ? 17.410 3.126 -21.592 1.00 70.94 88 GLU A O 1
ATOM 667 N N . SER A 1 89 ? 18.451 1.813 -20.086 1.00 67.00 89 SER A N 1
ATOM 668 C CA . SER A 1 89 ? 17.492 2.048 -19.001 1.00 67.00 89 SER A CA 1
ATOM 669 C C . SER A 1 89 ? 17.434 3.529 -18.611 1.00 67.00 89 SER A C 1
ATOM 671 O O . SER A 1 89 ? 16.350 4.105 -18.547 1.00 67.00 89 SER A O 1
ATOM 673 N N . ALA A 1 90 ? 18.592 4.178 -18.442 1.00 60.06 90 ALA A N 1
ATOM 674 C CA . ALA A 1 90 ? 18.667 5.599 -18.106 1.00 60.06 90 ALA A CA 1
ATOM 675 C C . ALA A 1 90 ? 18.138 6.509 -19.229 1.00 60.06 90 ALA A C 1
ATOM 677 O O . ALA A 1 90 ? 17.493 7.515 -18.949 1.00 60.06 90 ALA A O 1
ATOM 678 N N . SER A 1 91 ? 18.368 6.163 -20.499 1.00 63.66 91 SER A N 1
ATOM 679 C CA . SER A 1 91 ? 17.903 6.958 -21.646 1.00 63.66 91 SER A CA 1
ATOM 680 C C . SER A 1 91 ? 16.399 6.824 -21.861 1.00 63.66 91 SER A C 1
ATOM 682 O O . SER A 1 91 ? 15.738 7.826 -22.123 1.00 63.66 91 SER A O 1
ATOM 684 N N . ALA A 1 92 ? 15.842 5.617 -21.719 1.00 65.06 92 ALA A N 1
ATOM 685 C CA . ALA A 1 92 ? 14.398 5.392 -21.793 1.00 65.06 92 ALA A CA 1
ATOM 686 C C . ALA A 1 92 ? 13.652 6.109 -20.656 1.00 65.06 92 ALA A C 1
ATOM 688 O O . ALA A 1 92 ? 12.547 6.614 -20.853 1.00 65.06 92 ALA A O 1
ATOM 689 N N . GLN A 1 93 ? 14.277 6.178 -19.481 1.00 60.66 93 GLN A N 1
ATOM 690 C CA . GLN A 1 93 ? 13.780 6.910 -18.324 1.00 60.66 93 GLN A CA 1
ATOM 691 C C . GLN A 1 93 ? 13.847 8.430 -18.556 1.00 60.66 93 GLN A C 1
ATOM 693 O O . GLN A 1 93 ? 12.831 9.120 -18.512 1.00 60.66 93 GLN A O 1
ATOM 698 N N . ALA A 1 94 ? 15.001 8.939 -18.997 1.00 60.44 94 ALA A N 1
ATOM 699 C CA . ALA A 1 94 ? 15.165 10.342 -19.367 1.00 60.44 94 ALA A CA 1
ATOM 700 C C . ALA A 1 94 ? 14.177 10.781 -20.466 1.00 60.44 94 ALA A C 1
ATOM 702 O O . ALA A 1 94 ? 13.571 11.840 -20.346 1.00 60.44 94 ALA A O 1
ATOM 703 N N . GLN A 1 95 ? 13.945 9.962 -21.500 1.00 60.97 95 GLN A N 1
ATOM 704 C CA . GLN A 1 95 ? 12.978 10.249 -22.572 1.00 60.97 95 GLN A CA 1
ATOM 705 C C . GLN A 1 95 ? 11.527 10.360 -22.084 1.00 60.97 95 GLN A C 1
ATOM 707 O O . GLN A 1 95 ? 10.779 11.157 -22.642 1.00 60.97 95 GLN A O 1
ATOM 712 N N . LYS A 1 96 ? 11.128 9.610 -21.049 1.00 59.22 96 LYS A N 1
ATOM 713 C CA . LYS A 1 96 ? 9.804 9.750 -20.413 1.00 59.22 96 LYS A CA 1
ATOM 714 C C . LYS A 1 96 ? 9.721 10.978 -19.501 1.00 59.22 96 LYS A C 1
ATOM 716 O O . LYS A 1 96 ? 8.655 11.576 -19.380 1.00 59.22 96 LYS A O 1
ATOM 721 N N . SER A 1 97 ? 10.850 11.377 -18.919 1.00 56.56 97 SER A N 1
ATOM 722 C CA . SER A 1 97 ? 10.989 12.561 -18.065 1.00 56.56 97 SER A CA 1
ATOM 723 C C . SER A 1 97 ? 11.144 13.888 -18.818 1.00 56.56 97 SER A C 1
ATOM 725 O O . SER A 1 97 ? 10.884 14.950 -18.249 1.00 56.56 97 SER A O 1
ATOM 727 N N . PHE A 1 98 ? 11.550 13.882 -20.092 1.00 58.44 98 PHE A N 1
ATOM 728 C CA . PHE A 1 98 ? 11.695 15.112 -20.873 1.00 58.44 98 PHE A CA 1
ATOM 729 C C . PHE A 1 98 ? 10.325 15.704 -21.238 1.00 58.44 98 PHE A C 1
ATOM 731 O O . PHE A 1 98 ? 9.740 15.382 -22.268 1.00 58.44 98 PHE A O 1
ATOM 738 N N . GLY A 1 99 ? 9.840 16.619 -20.395 1.00 62.91 99 GLY A N 1
ATOM 739 C CA . GLY A 1 99 ? 8.729 17.526 -20.706 1.00 62.91 99 GLY A CA 1
ATOM 740 C C . GLY A 1 99 ? 7.559 17.513 -19.724 1.00 62.91 99 GLY A C 1
ATOM 741 O O . GLY A 1 99 ? 6.700 18.379 -19.843 1.00 62.91 99 GLY A O 1
ATOM 742 N N . MET A 1 100 ? 7.528 16.591 -18.756 1.00 67.69 100 MET A N 1
ATOM 743 C CA . MET A 1 100 ? 6.509 16.564 -17.701 1.00 67.69 100 MET A CA 1
ATOM 744 C C . MET A 1 100 ? 7.159 16.519 -16.320 1.00 67.69 100 MET A C 1
ATOM 746 O O . MET A 1 100 ? 8.032 15.696 -16.052 1.00 67.69 100 MET A O 1
ATOM 750 N N . SER A 1 101 ? 6.708 17.387 -15.422 1.00 82.44 101 SER A N 1
ATOM 751 C CA . SER A 1 101 ? 6.994 17.295 -13.994 1.00 82.44 101 SER A CA 1
ATOM 752 C C . SER A 1 101 ? 6.448 15.986 -13.411 1.00 82.44 101 SER A C 1
ATOM 754 O O . SER A 1 101 ? 5.468 15.424 -13.902 1.00 82.44 101 SER A O 1
ATOM 756 N N . GLN A 1 102 ? 7.027 15.522 -12.301 1.00 80.88 102 GLN A N 1
ATOM 757 C CA . GLN A 1 102 ? 6.536 14.336 -11.586 1.00 80.88 102 GLN A CA 1
ATOM 758 C C . GLN A 1 102 ? 5.032 14.426 -11.257 1.00 80.88 102 GLN A C 1
ATOM 760 O O . GLN A 1 102 ? 4.323 13.424 -11.290 1.00 80.88 102 GLN A O 1
ATOM 765 N N . ASN A 1 103 ? 4.522 15.626 -10.970 1.00 86.44 103 ASN A N 1
ATOM 766 C CA . ASN A 1 103 ? 3.100 15.823 -10.699 1.00 86.44 103 ASN A CA 1
ATOM 767 C C . ASN A 1 103 ? 2.241 15.624 -11.953 1.00 86.44 103 ASN A C 1
ATOM 769 O O . ASN A 1 103 ? 1.194 14.991 -11.863 1.00 86.44 103 ASN A O 1
ATOM 773 N N . GLU A 1 104 ? 2.681 16.111 -13.114 1.00 87.19 104 GLU A N 1
ATOM 774 C CA . GLU A 1 104 ? 1.979 15.899 -14.390 1.00 87.19 104 GLU A CA 1
ATOM 775 C C . GLU A 1 104 ? 1.948 14.416 -14.766 1.00 87.19 104 GLU A C 1
ATOM 777 O O . GLU A 1 104 ? 0.915 13.895 -15.184 1.00 87.19 104 GLU A O 1
ATOM 782 N N . GLN A 1 105 ? 3.048 13.707 -14.523 1.00 85.88 105 GLN A N 1
ATOM 783 C CA . GLN A 1 105 ? 3.120 12.264 -14.721 1.00 85.88 105 GLN A CA 1
ATOM 784 C C . GLN A 1 105 ? 2.144 11.495 -13.814 1.00 85.88 105 GLN A C 1
ATOM 786 O O . GLN A 1 105 ? 1.425 10.611 -14.277 1.00 85.88 105 GLN A O 1
ATOM 791 N N . LEU A 1 106 ? 2.081 11.836 -12.523 1.00 91.31 106 LEU A N 1
ATOM 792 C CA . LEU A 1 106 ? 1.142 11.213 -11.584 1.00 91.31 106 LEU A CA 1
ATOM 793 C C . LEU A 1 106 ? -0.319 11.586 -11.878 1.00 91.31 106 LEU A C 1
ATOM 795 O O . LEU A 1 106 ? -1.208 10.764 -11.659 1.00 91.31 106 LEU A O 1
ATOM 799 N N . ALA A 1 107 ? -0.569 12.792 -12.394 1.00 93.00 107 ALA A N 1
ATOM 800 C CA . ALA A 1 107 ? -1.893 13.237 -12.824 1.00 93.00 107 ALA A CA 1
ATOM 801 C C . ALA A 1 107 ? -2.386 12.494 -14.078 1.00 93.00 107 ALA A C 1
ATOM 803 O O . ALA A 1 107 ? -3.591 12.375 -14.290 1.00 93.00 107 ALA A O 1
ATOM 804 N N . ALA A 1 108 ? -1.479 11.959 -14.900 1.00 91.50 108 ALA A N 1
ATOM 805 C CA . ALA A 1 108 ? -1.839 11.180 -16.083 1.00 91.50 108 ALA A CA 1
ATOM 806 C C . ALA A 1 108 ? -2.292 9.742 -15.760 1.00 91.50 108 ALA A C 1
ATOM 808 O O . ALA A 1 108 ? -2.980 9.128 -16.575 1.00 91.50 108 ALA A O 1
ATOM 809 N N . ILE A 1 109 ? -1.927 9.202 -14.590 1.00 93.56 109 ILE A N 1
ATOM 810 C CA . ILE A 1 109 ? -2.216 7.814 -14.199 1.00 93.56 109 ILE A CA 1
ATOM 811 C C . ILE A 1 109 ? -3.474 7.776 -13.333 1.00 93.56 109 ILE A C 1
ATOM 813 O O . ILE A 1 109 ? -3.497 8.338 -12.234 1.00 93.56 109 ILE A O 1
ATOM 817 N N . LYS A 1 110 ? -4.512 7.066 -13.783 1.00 96.94 110 LYS A N 1
ATOM 818 C CA . LYS A 1 110 ? -5.759 6.902 -13.024 1.00 96.94 110 LYS A CA 1
ATOM 819 C C . LYS A 1 110 ? -5.630 5.778 -12.007 1.00 96.94 110 LYS A C 1
ATOM 821 O O . LYS A 1 110 ? -4.992 4.757 -12.256 1.00 96.94 110 LYS A O 1
ATOM 826 N N . VAL A 1 111 ? -6.328 5.906 -10.877 1.00 96.88 111 VAL A N 1
ATOM 827 C CA . VAL A 1 111 ? -6.374 4.844 -9.850 1.00 96.88 111 VAL A CA 1
ATOM 828 C C . VAL A 1 111 ? -6.960 3.530 -10.377 1.00 96.88 111 VAL A C 1
ATOM 830 O O . VAL A 1 111 ? -6.635 2.460 -9.869 1.00 96.88 111 VAL A O 1
ATOM 833 N N . THR A 1 112 ? -7.799 3.613 -11.412 1.00 95.88 112 THR A N 1
ATOM 834 C CA . THR A 1 112 ? -8.454 2.475 -12.070 1.00 95.88 112 THR A CA 1
ATOM 835 C C . THR A 1 112 ? -7.632 1.847 -13.195 1.00 95.88 112 THR A C 1
ATOM 837 O O . THR A 1 112 ? -8.059 0.827 -13.738 1.00 95.88 112 THR A O 1
ATOM 840 N N . ASP A 1 113 ? -6.465 2.402 -13.540 1.00 94.94 113 ASP A N 1
ATOM 841 C CA . ASP A 1 113 ? -5.608 1.806 -14.564 1.00 94.94 113 ASP A CA 1
ATOM 842 C C . ASP A 1 113 ? -5.087 0.427 -14.105 1.00 94.94 113 ASP A C 1
ATOM 844 O O . ASP A 1 113 ? -4.825 0.210 -12.911 1.00 94.94 113 ASP A O 1
ATOM 848 N N . PRO A 1 114 ? -4.899 -0.533 -15.033 1.00 92.56 114 PRO A N 1
ATOM 849 C CA . PRO A 1 114 ? -4.478 -1.885 -14.690 1.00 92.56 114 PRO A CA 1
ATOM 850 C C . PRO A 1 114 ? -3.196 -1.928 -13.845 1.00 92.56 114 PRO A C 1
ATOM 852 O O . PRO A 1 114 ? -2.146 -1.385 -14.200 1.00 92.56 114 PRO A O 1
ATOM 855 N N . GLY A 1 115 ? -3.278 -2.609 -12.700 1.00 90.50 115 GLY A N 1
ATOM 856 C CA . GLY A 1 115 ? -2.147 -2.793 -11.791 1.00 90.50 115 GLY A CA 1
ATOM 857 C C . GLY A 1 115 ? -1.707 -1.528 -11.046 1.00 90.50 115 GLY A C 1
ATOM 858 O O . GLY A 1 115 ? -0.577 -1.501 -10.547 1.00 90.50 115 GLY A O 1
ATOM 859 N N . VAL A 1 116 ? -2.541 -0.482 -10.990 1.00 94.31 116 VAL A N 1
ATOM 860 C CA . VAL A 1 116 ? -2.333 0.689 -10.123 1.00 94.31 116 VAL A CA 1
ATOM 861 C C . VAL A 1 116 ? -2.878 0.426 -8.724 1.00 94.31 116 VAL A C 1
ATOM 863 O O . VAL A 1 116 ? -2.096 0.417 -7.777 1.00 94.31 116 VAL A O 1
ATOM 866 N N . MET A 1 117 ? -4.176 0.156 -8.586 1.00 95.25 117 MET A N 1
ATOM 867 C CA . MET A 1 117 ? -4.764 -0.248 -7.306 1.00 95.25 117 MET A CA 1
ATOM 868 C C . MET A 1 117 ? -4.709 -1.764 -7.091 1.00 95.25 117 MET A C 1
ATOM 870 O O . MET A 1 117 ? -4.727 -2.551 -8.038 1.00 95.25 117 MET A O 1
ATOM 874 N N . ILE A 1 118 ? -4.648 -2.167 -5.825 1.00 95.69 118 ILE A N 1
ATOM 875 C CA . ILE A 1 118 ? -4.840 -3.544 -5.379 1.00 95.69 118 ILE A CA 1
ATOM 876 C C . ILE A 1 118 ? -6.346 -3.771 -5.253 1.00 95.69 118 ILE A C 1
ATOM 878 O O . ILE A 1 118 ? -7.029 -3.024 -4.550 1.00 95.69 118 ILE A O 1
ATOM 882 N N . ASP A 1 119 ? -6.859 -4.799 -5.922 1.00 94.75 119 ASP A N 1
ATOM 883 C CA . ASP A 1 119 ? -8.261 -5.188 -5.803 1.00 94.75 119 ASP A CA 1
ATOM 884 C C . ASP A 1 119 ? -8.514 -5.809 -4.420 1.00 94.75 119 ASP A C 1
ATOM 886 O O . ASP A 1 119 ? -7.876 -6.798 -4.039 1.00 94.75 119 ASP A O 1
ATOM 890 N N . VAL A 1 120 ? -9.462 -5.240 -3.671 1.00 93.38 120 VAL A N 1
ATOM 891 C CA . VAL A 1 120 ? -9.827 -5.678 -2.312 1.00 93.38 120 VAL A CA 1
ATOM 892 C C . VAL A 1 120 ? -10.363 -7.114 -2.279 1.00 93.38 120 VAL A C 1
ATOM 894 O O . VAL A 1 120 ? -10.295 -7.776 -1.244 1.00 93.38 120 VAL A O 1
ATOM 897 N N . SER A 1 121 ? -10.880 -7.638 -3.392 1.00 90.88 121 SER A N 1
ATOM 898 C CA . SER A 1 121 ? -11.278 -9.048 -3.497 1.00 90.88 121 SER A CA 1
ATOM 899 C C . SER A 1 121 ? -10.087 -10.012 -3.478 1.00 90.88 121 SER A C 1
ATOM 901 O O . SER A 1 121 ? -10.245 -11.165 -3.086 1.00 90.88 121 SER A O 1
ATOM 903 N N . THR A 1 122 ? -8.897 -9.534 -3.853 1.00 91.12 122 THR A N 1
ATOM 904 C CA . THR A 1 122 ? -7.663 -10.334 -3.937 1.00 91.12 122 THR A CA 1
ATOM 905 C C . THR A 1 122 ? -6.678 -10.063 -2.799 1.00 91.12 122 THR A C 1
ATOM 907 O O . THR A 1 122 ? -5.755 -10.848 -2.579 1.00 91.12 122 THR A O 1
ATOM 910 N N . ALA A 1 123 ? -6.855 -8.957 -2.073 1.00 91.88 123 ALA A N 1
ATOM 911 C CA . ALA A 1 123 ? -5.987 -8.571 -0.970 1.00 91.88 123 ALA A CA 1
ATOM 912 C C . ALA A 1 123 ? -6.171 -9.484 0.255 1.00 91.88 123 ALA A C 1
ATOM 914 O O . ALA A 1 123 ? -7.287 -9.887 0.586 1.00 91.88 123 ALA A O 1
ATOM 915 N N . LEU A 1 124 ? -5.081 -9.744 0.990 1.00 94.31 124 LEU A N 1
ATOM 916 C CA . LEU A 1 124 ? -5.189 -10.261 2.356 1.00 94.31 124 LEU A CA 1
ATOM 917 C C . LEU A 1 124 ? -5.853 -9.183 3.219 1.00 94.31 124 LEU A C 1
ATOM 919 O O . LEU A 1 124 ? -5.282 -8.108 3.375 1.00 94.31 124 LEU A O 1
ATOM 923 N N . LYS A 1 125 ? -7.029 -9.472 3.774 1.00 95.12 125 LYS A N 1
ATOM 924 C CA . LYS A 1 125 ? -7.848 -8.523 4.537 1.00 95.12 125 LYS A CA 1
ATOM 925 C C . LYS A 1 125 ? -8.477 -9.174 5.763 1.00 95.12 125 LYS A C 1
ATOM 927 O O . LYS A 1 125 ? -8.600 -10.398 5.809 1.00 95.12 125 LYS A O 1
ATOM 932 N N . ALA A 1 126 ? -8.907 -8.345 6.707 1.00 95.44 126 ALA A N 1
ATOM 933 C CA . ALA A 1 126 ? -9.736 -8.751 7.834 1.00 95.44 126 ALA A CA 1
ATOM 934 C C . ALA A 1 126 ? -11.121 -8.105 7.711 1.00 95.44 126 ALA A C 1
ATOM 936 O O . ALA A 1 126 ? -11.223 -6.882 7.657 1.00 95.44 126 ALA A O 1
ATOM 937 N N . ASP A 1 127 ? -12.173 -8.919 7.689 1.00 94.94 127 ASP A N 1
ATOM 938 C CA . ASP A 1 127 ? -13.558 -8.446 7.741 1.00 94.94 127 ASP A CA 1
ATOM 939 C C . ASP A 1 127 ? -14.047 -8.579 9.197 1.00 94.94 127 ASP A C 1
ATOM 941 O O . ASP A 1 127 ? -14.196 -9.692 9.704 1.00 94.94 127 ASP A O 1
ATOM 945 N N . LEU A 1 128 ? -14.230 -7.456 9.899 1.00 94.12 128 LEU A N 1
ATOM 946 C CA . LEU A 1 128 ? -14.497 -7.403 11.341 1.00 94.12 128 LEU A CA 1
ATOM 947 C C . LEU A 1 128 ? -15.668 -6.478 11.676 1.00 94.12 128 LEU A C 1
ATOM 949 O O . LEU A 1 128 ? -15.818 -5.398 11.110 1.00 94.12 128 LEU A O 1
ATOM 953 N N . ASP A 1 129 ? -16.471 -6.870 12.662 1.00 91.88 129 ASP A N 1
ATOM 954 C CA . ASP A 1 129 ? -17.424 -5.965 13.301 1.00 91.88 129 ASP A CA 1
ATOM 955 C C . ASP A 1 129 ? -16.671 -5.088 14.320 1.00 91.88 129 ASP A C 1
ATOM 957 O O . ASP A 1 129 ? -15.914 -5.632 15.130 1.00 91.88 129 ASP A O 1
ATOM 961 N N . PRO A 1 130 ? -16.856 -3.755 14.342 1.00 88.44 130 PRO A N 1
ATOM 962 C CA . PRO A 1 130 ? -16.254 -2.900 15.367 1.00 88.44 130 PRO A CA 1
ATOM 963 C C . PRO A 1 130 ? -16.541 -3.357 16.805 1.00 88.44 130 PRO A C 1
ATOM 965 O O . PRO A 1 130 ? -15.719 -3.146 17.700 1.00 88.44 130 PRO A O 1
ATOM 968 N N . ASN A 1 131 ? -17.676 -4.025 17.033 1.00 90.75 131 ASN A N 1
ATOM 969 C CA . ASN A 1 131 ? -18.033 -4.570 18.344 1.00 90.75 131 ASN A CA 1
ATOM 970 C C . ASN A 1 131 ? -17.153 -5.763 18.763 1.00 90.75 131 ASN A C 1
ATOM 972 O O . ASN A 1 131 ? -16.958 -5.993 19.957 1.00 90.75 131 ASN A O 1
ATOM 976 N N . ASP A 1 132 ? -16.555 -6.469 17.801 1.00 93.12 132 ASP A N 1
ATOM 977 C CA . ASP A 1 132 ? -15.730 -7.658 18.032 1.00 93.12 132 ASP A CA 1
ATOM 978 C C . ASP A 1 132 ? -14.253 -7.317 18.302 1.00 93.12 132 ASP A C 1
ATOM 980 O O . ASP A 1 132 ? -13.436 -8.205 18.567 1.00 93.12 132 ASP A O 1
ATOM 984 N N . PHE A 1 133 ? -13.869 -6.035 18.286 1.00 93.19 133 PHE A N 1
ATOM 985 C CA . PHE A 1 133 ? -12.469 -5.620 18.452 1.00 93.19 133 PHE A CA 1
ATOM 986 C C . PHE A 1 133 ? -11.857 -6.121 19.767 1.00 93.19 133 PHE A C 1
ATOM 988 O O . PHE A 1 133 ? -10.710 -6.564 19.778 1.00 93.19 133 PHE A O 1
ATOM 995 N N . ASN A 1 134 ? -12.622 -6.115 20.864 1.00 92.06 134 ASN A N 1
ATOM 996 C CA . ASN A 1 134 ? -12.157 -6.609 22.169 1.00 92.06 134 ASN A CA 1
ATOM 997 C C . ASN A 1 134 ? -12.060 -8.145 22.248 1.00 92.06 134 ASN A C 1
ATOM 999 O O . ASN A 1 134 ? -11.484 -8.662 23.201 1.00 92.06 134 ASN A O 1
ATOM 1003 N N . ALA A 1 135 ? -12.636 -8.877 21.292 1.00 92.06 135 ALA A N 1
ATOM 1004 C CA . ALA A 1 135 ? -12.529 -10.334 21.190 1.00 92.06 135 ALA A CA 1
ATOM 1005 C C . ALA A 1 135 ? -11.486 -10.774 20.142 1.00 92.06 135 ALA A C 1
ATOM 1007 O O . ALA A 1 135 ? -11.082 -11.935 20.109 1.00 92.06 135 ALA A O 1
ATOM 1008 N N . THR A 1 136 ? -11.031 -9.851 19.291 1.00 95.38 136 THR A N 1
ATOM 1009 C CA . THR A 1 136 ? -10.130 -10.136 18.170 1.00 95.38 136 THR A CA 1
ATOM 1010 C C . THR A 1 136 ? -8.675 -10.149 18.635 1.00 95.38 136 THR A C 1
ATOM 1012 O O . THR A 1 136 ? -8.061 -9.094 18.781 1.00 95.38 136 THR A O 1
ATOM 1015 N N . VAL A 1 137 ? -8.103 -11.334 18.849 1.00 95.38 137 VAL A N 1
ATOM 1016 C CA . VAL A 1 137 ? -6.699 -11.504 19.271 1.00 95.38 137 VAL A CA 1
ATOM 1017 C C . VAL A 1 137 ? -5.733 -11.170 18.128 1.00 95.38 137 VAL A C 1
ATOM 1019 O O . VAL A 1 137 ? -5.857 -11.698 17.022 1.00 95.38 137 VAL A O 1
ATOM 1022 N N . LEU A 1 138 ? -4.731 -10.324 18.395 1.00 96.25 138 LEU A N 1
ATOM 1023 C CA . LEU A 1 138 ? -3.783 -9.832 17.383 1.00 96.25 138 LEU A CA 1
ATOM 1024 C C . LEU A 1 138 ? -2.959 -10.960 16.748 1.00 96.25 138 LEU A C 1
ATOM 1026 O O . LEU A 1 138 ? -2.754 -10.974 15.532 1.00 96.25 138 LEU A O 1
ATOM 1030 N N . GLN A 1 139 ? -2.514 -11.919 17.564 1.00 93.50 139 GLN A N 1
ATOM 1031 C CA . GLN A 1 139 ? -1.668 -13.027 17.122 1.00 93.50 139 GLN A CA 1
ATOM 1032 C C . GLN A 1 139 ? -2.348 -13.878 16.041 1.00 93.50 139 GLN A C 1
ATOM 1034 O O . GLN A 1 139 ? -1.744 -14.180 15.011 1.00 93.50 139 GLN A O 1
ATOM 1039 N N . THR A 1 140 ? -3.604 -14.266 16.270 1.00 94.75 140 THR A N 1
ATOM 1040 C CA . THR A 1 140 ? -4.352 -15.175 15.392 1.00 94.75 140 THR A CA 1
ATOM 1041 C C . THR A 1 140 ? -5.025 -14.443 14.238 1.00 94.75 140 THR A C 1
ATOM 1043 O O . THR A 1 140 ? -5.030 -14.963 13.125 1.00 94.75 140 THR A O 1
ATOM 1046 N N . ALA A 1 141 ? -5.560 -13.242 14.475 1.00 95.50 141 ALA A N 1
ATOM 1047 C CA . ALA A 1 141 ? -6.301 -12.497 13.461 1.00 95.50 141 ALA A CA 1
ATOM 1048 C C . ALA A 1 141 ? -5.395 -11.743 12.475 1.00 95.50 141 ALA A C 1
ATOM 1050 O O . ALA A 1 141 ? -5.777 -11.566 11.321 1.00 95.50 141 ALA A O 1
ATOM 1051 N N . PHE A 1 142 ? -4.196 -11.320 12.896 1.00 96.69 142 PHE A N 1
ATOM 1052 C CA . PHE A 1 142 ? -3.331 -10.459 12.082 1.00 96.69 142 PHE A CA 1
ATOM 1053 C C . PHE A 1 142 ? -1.921 -11.013 11.894 1.00 96.69 142 PHE A C 1
ATOM 1055 O O . PHE A 1 142 ? -1.508 -11.223 10.754 1.00 96.69 142 PHE A O 1
ATOM 1062 N N . ILE A 1 143 ? -1.187 -11.287 12.978 1.00 95.69 143 ILE A N 1
ATOM 1063 C CA . ILE A 1 143 ? 0.245 -11.626 12.896 1.00 95.69 143 ILE A CA 1
ATOM 1064 C C . ILE A 1 143 ? 0.466 -12.933 12.131 1.00 95.69 143 ILE A C 1
ATOM 1066 O O . ILE A 1 143 ? 1.239 -12.955 11.172 1.00 95.69 143 ILE A O 1
ATOM 1070 N N . ALA A 1 144 ? -0.221 -14.014 12.509 1.00 95.25 144 ALA A N 1
ATOM 1071 C CA . ALA A 1 144 ? -0.056 -15.308 11.851 1.00 95.25 144 ALA A CA 1
ATOM 1072 C C . ALA A 1 144 ? -0.461 -15.276 10.358 1.00 95.25 144 ALA A C 1
ATOM 1074 O O . ALA A 1 144 ? 0.344 -15.719 9.531 1.00 95.25 144 ALA A O 1
ATOM 1075 N N . PRO A 1 145 ? -1.619 -14.701 9.960 1.00 95.62 145 PRO A N 1
ATOM 1076 C CA . PRO A 1 145 ? -1.971 -14.564 8.545 1.00 95.62 145 PRO A CA 1
ATOM 1077 C C . PRO A 1 145 ? -1.000 -13.687 7.741 1.00 95.62 145 PRO A C 1
ATOM 1079 O O . PRO A 1 145 ? -0.638 -14.045 6.618 1.00 95.62 145 PRO A O 1
ATOM 1082 N N . MET A 1 146 ? -0.550 -12.559 8.305 1.00 96.06 146 MET A N 1
ATOM 1083 C CA . MET A 1 146 ? 0.441 -11.679 7.673 1.00 96.06 146 MET A CA 1
ATOM 1084 C C . MET A 1 146 ? 1.763 -12.411 7.433 1.00 96.06 146 MET A C 1
ATOM 1086 O O . MET A 1 146 ? 2.278 -12.394 6.314 1.00 96.06 146 MET A O 1
ATOM 1090 N N . ALA A 1 147 ? 2.278 -13.102 8.454 1.00 94.50 147 ALA A N 1
ATOM 1091 C CA . ALA A 1 147 ? 3.525 -13.856 8.377 1.00 94.50 147 ALA A CA 1
ATOM 1092 C C . ALA A 1 147 ? 3.448 -14.987 7.344 1.00 94.50 147 ALA A C 1
ATOM 1094 O O . ALA A 1 147 ? 4.344 -15.119 6.512 1.00 94.50 147 ALA A O 1
ATOM 1095 N N . ALA A 1 148 ? 2.347 -15.746 7.328 1.00 94.88 148 ALA A N 1
ATOM 1096 C CA . ALA A 1 148 ? 2.141 -16.848 6.387 1.00 94.88 148 ALA A CA 1
ATOM 1097 C C . ALA A 1 148 ? 2.152 -16.404 4.913 1.00 94.88 148 ALA A C 1
ATOM 1099 O O . ALA A 1 148 ? 2.476 -17.193 4.027 1.00 94.88 148 ALA A O 1
ATOM 1100 N N . LYS A 1 149 ? 1.787 -15.147 4.638 1.00 92.69 149 LYS A N 1
ATOM 1101 C CA . LYS A 1 149 ? 1.749 -14.574 3.285 1.00 92.69 149 LYS A CA 1
ATOM 1102 C C . LYS A 1 149 ? 2.895 -13.601 2.993 1.00 92.69 149 LYS A C 1
ATOM 1104 O O . LYS A 1 149 ? 2.970 -13.080 1.885 1.00 92.69 149 LYS A O 1
ATOM 1109 N N . GLY A 1 150 ? 3.770 -13.339 3.965 1.00 93.88 150 GLY A N 1
ATOM 1110 C CA . GLY A 1 150 ? 4.843 -12.350 3.843 1.00 93.88 150 GLY A CA 1
ATOM 1111 C C . GLY A 1 150 ? 4.351 -10.902 3.707 1.00 93.88 150 GLY A C 1
ATOM 1112 O O . GLY A 1 150 ? 5.093 -10.046 3.225 1.00 93.88 150 GLY A O 1
ATOM 1113 N N . TYR A 1 151 ? 3.112 -10.606 4.110 1.00 93.12 151 TYR A N 1
ATOM 1114 C CA . TYR A 1 151 ? 2.570 -9.248 4.074 1.00 93.12 151 TYR A CA 1
ATOM 1115 C C . TYR A 1 151 ? 2.901 -8.488 5.359 1.00 93.12 151 TYR A C 1
ATOM 1117 O O . TYR A 1 151 ? 2.942 -9.053 6.445 1.00 93.12 151 TYR A O 1
ATOM 1125 N N . LYS A 1 152 ? 3.116 -7.176 5.233 1.00 94.19 152 LYS A N 1
ATOM 1126 C CA . LYS A 1 152 ? 3.436 -6.284 6.364 1.00 94.19 152 LYS A CA 1
ATOM 1127 C C . LYS A 1 152 ? 2.264 -5.410 6.806 1.00 94.19 152 LYS A C 1
ATOM 1129 O O . LYS A 1 152 ? 2.393 -4.653 7.761 1.00 94.19 152 LYS A O 1
ATOM 1134 N N . ARG A 1 153 ? 1.150 -5.472 6.081 1.00 94.12 153 ARG A N 1
ATOM 1135 C CA . ARG A 1 153 ? -0.034 -4.643 6.292 1.00 94.12 153 ARG A CA 1
ATOM 1136 C C . ARG A 1 153 ? -1.277 -5.375 5.827 1.00 94.12 153 ARG A C 1
ATOM 1138 O O . ARG A 1 153 ? -1.205 -6.157 4.879 1.00 94.12 153 ARG A O 1
ATOM 1145 N N . MET A 1 154 ? -2.384 -5.120 6.508 1.00 96.06 154 MET A N 1
ATOM 1146 C CA . MET A 1 154 ? -3.663 -5.769 6.261 1.00 96.06 154 MET A CA 1
ATOM 1147 C C . MET A 1 154 ? -4.774 -4.731 6.431 1.00 96.06 154 MET A C 1
ATOM 1149 O O . MET A 1 154 ? -4.917 -4.179 7.526 1.00 96.06 154 MET A O 1
ATOM 1153 N N . PRO A 1 155 ? -5.538 -4.428 5.371 1.00 96.69 155 PRO A N 1
ATOM 1154 C CA . PRO A 1 155 ? -6.727 -3.607 5.491 1.00 96.69 155 PRO A CA 1
ATOM 1155 C C . PRO A 1 155 ? -7.808 -4.327 6.302 1.00 96.69 155 PRO A C 1
ATOM 1157 O O . PRO A 1 155 ? -7.978 -5.547 6.208 1.00 96.69 155 PRO A O 1
ATOM 1160 N N . ILE A 1 156 ? -8.529 -3.541 7.092 1.00 96.44 156 ILE A N 1
ATOM 1161 C CA . ILE A 1 156 ? -9.654 -3.965 7.915 1.00 96.44 156 ILE A CA 1
ATOM 1162 C C . ILE A 1 156 ? -10.915 -3.347 7.319 1.00 96.44 156 ILE A C 1
ATOM 1164 O O . ILE A 1 156 ? -10.978 -2.129 7.123 1.00 96.44 156 ILE A O 1
ATOM 1168 N N . PHE A 1 157 ? -11.917 -4.177 7.062 1.00 96.31 157 PHE A N 1
ATOM 1169 C CA . PHE A 1 157 ? -13.222 -3.761 6.566 1.00 96.31 157 PHE A CA 1
ATOM 1170 C C . PHE A 1 157 ? -14.322 -4.195 7.525 1.00 96.31 157 PHE A C 1
ATOM 1172 O O . PHE A 1 157 ? -14.157 -5.159 8.270 1.00 96.31 157 PHE A O 1
ATOM 1179 N N . ASP A 1 158 ? -15.451 -3.497 7.498 1.00 94.94 158 ASP A N 1
ATOM 1180 C CA . ASP A 1 158 ? -16.675 -4.001 8.112 1.00 94.94 158 ASP A CA 1
ATOM 1181 C C . ASP A 1 158 ? -17.383 -5.031 7.208 1.00 94.94 158 ASP A C 1
ATOM 1183 O O . ASP A 1 158 ? -16.976 -5.293 6.073 1.00 94.94 158 ASP A O 1
ATOM 1187 N N . LYS A 1 159 ? -18.499 -5.596 7.684 1.00 91.06 159 LYS A N 1
ATOM 1188 C CA . LYS A 1 159 ? -19.316 -6.551 6.907 1.00 91.06 159 LYS A CA 1
ATOM 1189 C C . LYS A 1 159 ? -19.903 -5.951 5.617 1.00 91.06 159 LYS A C 1
ATOM 1191 O O . LYS A 1 159 ? -20.259 -6.699 4.709 1.00 91.06 159 LYS A O 1
ATOM 1196 N N . GLY A 1 160 ? -20.019 -4.626 5.528 1.00 91.88 160 GLY A N 1
ATOM 1197 C CA . GLY A 1 160 ? -20.449 -3.894 4.333 1.00 91.88 160 GLY A CA 1
ATOM 1198 C C . GLY A 1 160 ? -19.318 -3.623 3.334 1.00 91.88 160 GLY A C 1
ATOM 1199 O O . GLY A 1 160 ? -19.580 -3.177 2.214 1.00 91.88 160 GLY A O 1
ATOM 1200 N N . GLY A 1 161 ? -18.068 -3.922 3.698 1.00 94.12 161 GLY A N 1
ATOM 1201 C CA . GLY A 1 161 ? -16.876 -3.595 2.922 1.00 94.12 161 GLY A CA 1
ATOM 1202 C C . GLY A 1 161 ? -16.428 -2.139 3.077 1.00 94.12 161 GLY A C 1
ATOM 1203 O O . GLY A 1 161 ? -15.679 -1.645 2.234 1.00 94.12 161 GLY A O 1
ATOM 1204 N N . VAL A 1 162 ? -16.895 -1.440 4.111 1.00 96.06 162 VAL A N 1
ATOM 1205 C CA . VAL A 1 162 ? -16.448 -0.090 4.471 1.00 96.06 162 VAL A CA 1
ATOM 1206 C C . VAL A 1 162 ? -15.079 -0.181 5.139 1.00 96.06 162 VAL A C 1
ATOM 1208 O O . VAL A 1 162 ? -14.846 -1.038 5.989 1.00 96.06 162 VAL A O 1
ATOM 1211 N N . GLY A 1 163 ? -14.153 0.695 4.750 1.00 95.50 163 GLY A N 1
ATOM 1212 C CA . GLY A 1 163 ? -12.787 0.703 5.275 1.00 95.50 163 GLY A CA 1
ATOM 1213 C C . GLY A 1 163 ? -12.726 1.178 6.728 1.00 95.50 163 GLY A C 1
ATOM 1214 O O . GLY A 1 163 ? -12.962 2.350 7.017 1.00 95.50 163 GLY A O 1
ATOM 1215 N N . LEU A 1 164 ? -12.352 0.290 7.649 1.00 94.56 164 LEU A N 1
ATOM 1216 C CA . LEU A 1 164 ? -12.126 0.619 9.063 1.00 94.56 164 LEU A CA 1
ATOM 1217 C C . LEU A 1 164 ? -10.684 1.069 9.337 1.00 94.56 164 LEU A C 1
ATOM 1219 O O . LEU A 1 164 ? -10.427 1.724 10.342 1.00 94.56 164 LEU A O 1
ATOM 1223 N N . GLY A 1 165 ? -9.745 0.741 8.452 1.00 93.94 165 GLY A N 1
ATOM 1224 C CA . GLY A 1 165 ? -8.355 1.187 8.526 1.00 93.94 165 GLY A CA 1
ATOM 1225 C C . GLY A 1 165 ? -7.394 0.170 7.930 1.00 93.94 165 GLY A C 1
ATOM 1226 O O . GLY A 1 165 ? -7.810 -0.837 7.361 1.00 93.94 165 GLY A O 1
ATOM 1227 N N . VAL A 1 166 ? -6.096 0.419 8.077 1.00 94.38 166 VAL A N 1
ATOM 1228 C CA . VAL A 1 166 ? -5.044 -0.536 7.712 1.00 94.38 166 VAL A CA 1
ATOM 1229 C C . VAL A 1 166 ? -4.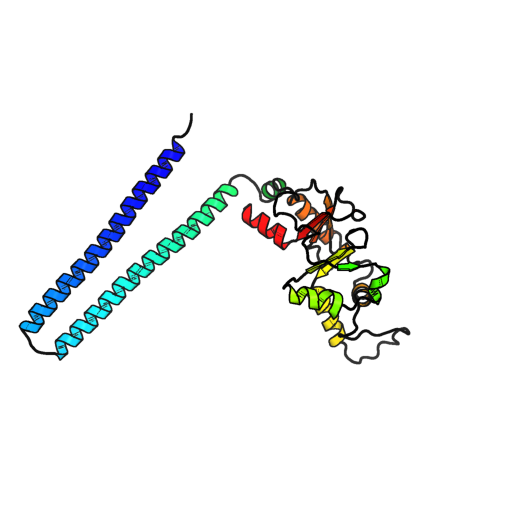170 -0.766 8.929 1.00 94.38 166 VAL A C 1
ATOM 1231 O O . VAL A 1 166 ? -3.690 0.183 9.542 1.00 94.38 166 VAL A O 1
ATOM 1234 N N . LEU A 1 167 ? -3.964 -2.032 9.282 1.00 94.12 167 LEU A N 1
ATOM 1235 C CA . LEU A 1 167 ? -3.083 -2.396 10.378 1.00 94.12 167 LEU A CA 1
ATOM 1236 C C . LEU A 1 167 ? -1.716 -2.797 9.833 1.00 94.12 167 LEU A C 1
ATOM 1238 O O . LEU A 1 167 ? -1.617 -3.674 8.972 1.00 94.12 167 LEU A O 1
ATOM 1242 N N . HIS A 1 168 ? -0.665 -2.148 10.329 1.00 93.94 168 HIS A N 1
ATOM 1243 C CA . HIS A 1 168 ? 0.718 -2.463 9.980 1.00 93.94 168 HIS A CA 1
ATOM 1244 C C . HIS A 1 168 ? 1.329 -3.398 11.020 1.00 93.94 168 HIS A C 1
ATOM 1246 O O . HIS A 1 168 ? 1.105 -3.255 12.222 1.00 93.94 168 HIS A O 1
ATOM 1252 N N . LEU A 1 169 ? 2.157 -4.334 10.559 1.00 93.69 169 LEU A N 1
ATOM 1253 C CA . LEU A 1 169 ? 2.866 -5.267 11.431 1.00 93.69 169 LEU A CA 1
ATOM 1254 C C . LEU A 1 169 ? 3.815 -4.534 12.393 1.00 93.69 169 LEU A C 1
ATOM 1256 O O . LEU A 1 169 ? 3.966 -4.956 13.534 1.00 93.69 169 LEU A O 1
ATOM 1260 N N . SER A 1 170 ? 4.412 -3.416 11.965 1.00 92.06 170 SER A N 1
ATOM 1261 C CA . SER A 1 170 ? 5.214 -2.541 12.831 1.00 92.06 170 SER A CA 1
ATOM 1262 C C . SER A 1 170 ? 4.391 -1.983 13.990 1.00 92.06 170 SER A C 1
ATOM 1264 O O . SER A 1 170 ? 4.825 -2.095 15.129 1.00 92.06 170 SER A O 1
ATOM 1266 N N . THR A 1 171 ? 3.181 -1.478 13.730 1.00 91.75 171 THR A N 1
ATOM 1267 C CA . THR A 1 171 ? 2.278 -0.954 14.767 1.00 91.75 171 THR A CA 1
ATOM 1268 C C . THR A 1 171 ? 1.925 -2.023 15.799 1.00 91.75 171 THR A C 1
ATOM 1270 O O . THR A 1 171 ? 1.957 -1.756 17.000 1.00 91.75 171 THR A O 1
ATOM 1273 N N . ILE A 1 172 ? 1.634 -3.250 15.348 1.00 94.00 172 ILE A N 1
ATOM 1274 C CA . ILE A 1 172 ? 1.372 -4.379 16.251 1.00 94.00 172 ILE A CA 1
ATOM 1275 C C . ILE A 1 172 ? 2.619 -4.689 17.084 1.00 94.00 172 ILE A C 1
ATOM 1277 O O . ILE A 1 172 ? 2.539 -4.772 18.307 1.00 94.00 172 ILE A O 1
ATOM 1281 N N . ASN A 1 173 ? 3.778 -4.831 16.442 1.00 93.44 173 ASN A N 1
ATOM 1282 C CA . ASN A 1 173 ? 5.018 -5.194 17.122 1.00 93.44 173 ASN A CA 1
ATOM 1283 C C . ASN A 1 173 ? 5.444 -4.136 18.144 1.00 93.44 173 ASN A C 1
ATOM 1285 O O . ASN A 1 173 ? 5.808 -4.482 19.263 1.00 93.44 173 ASN A O 1
ATOM 1289 N N . GLU A 1 174 ? 5.360 -2.852 17.798 1.00 91.00 174 GLU A N 1
ATOM 1290 C CA . GLU A 1 174 ? 5.642 -1.752 18.722 1.00 91.00 174 GLU A CA 1
ATOM 1291 C C . GLU A 1 174 ? 4.728 -1.794 19.947 1.00 91.00 174 GLU A C 1
ATOM 1293 O O . GLU A 1 174 ? 5.183 -1.579 21.072 1.00 91.00 174 GLU A O 1
ATOM 1298 N N . TYR A 1 175 ? 3.445 -2.097 19.749 1.00 92.31 175 TYR A N 1
ATOM 1299 C CA . TYR A 1 175 ? 2.497 -2.260 20.842 1.00 92.31 175 TYR A CA 1
ATOM 1300 C C . TYR A 1 175 ? 2.837 -3.463 21.733 1.00 92.31 175 TYR A C 1
ATOM 1302 O O . TYR A 1 175 ? 2.915 -3.314 22.953 1.00 92.31 175 TYR A O 1
ATOM 1310 N N . LEU A 1 176 ? 3.117 -4.630 21.148 1.00 92.31 176 LEU A N 1
ATOM 1311 C CA . LEU A 1 176 ? 3.475 -5.834 21.904 1.00 92.31 176 LEU A CA 1
ATOM 1312 C C . LEU A 1 176 ? 4.795 -5.670 22.671 1.00 92.31 176 LEU A C 1
ATOM 1314 O O . LEU A 1 176 ? 4.897 -6.101 23.817 1.00 92.31 176 LEU A O 1
ATOM 1318 N N . VAL A 1 177 ? 5.783 -4.980 22.096 1.00 91.12 177 VAL A N 1
ATOM 1319 C CA . VAL A 1 177 ? 7.031 -4.635 22.796 1.00 91.12 177 VAL A CA 1
ATOM 1320 C C . VAL A 1 177 ? 6.748 -3.720 23.988 1.00 91.12 177 VAL A C 1
ATOM 1322 O O . VAL A 1 177 ? 7.282 -3.951 25.070 1.00 91.12 177 VAL A O 1
ATOM 1325 N N . LYS A 1 178 ? 5.867 -2.719 23.846 1.00 87.94 178 LYS A N 1
ATOM 1326 C CA . LYS A 1 178 ? 5.458 -1.863 24.975 1.00 87.94 178 LYS A CA 1
ATOM 1327 C C . LYS A 1 178 ? 4.767 -2.655 26.087 1.00 87.94 178 LYS A C 1
ATOM 1329 O O . LYS A 1 178 ? 4.937 -2.302 27.251 1.00 87.94 178 LYS A O 1
ATOM 1334 N N . LEU A 1 179 ? 4.010 -3.704 25.757 1.00 87.19 179 LEU A N 1
ATOM 1335 C CA . LEU A 1 179 ? 3.444 -4.612 26.759 1.00 87.19 179 LEU A CA 1
ATOM 1336 C C . LEU A 1 179 ? 4.537 -5.428 27.461 1.00 87.19 179 LEU A C 1
ATOM 1338 O O . LEU A 1 179 ? 4.538 -5.499 28.686 1.00 87.19 179 LEU A O 1
ATOM 1342 N N . ALA A 1 180 ? 5.488 -5.981 26.704 1.00 84.94 180 ALA A N 1
ATOM 1343 C CA . ALA A 1 180 ? 6.559 -6.829 27.228 1.00 84.94 180 ALA A CA 1
ATOM 1344 C C . ALA A 1 180 ? 7.595 -6.073 28.083 1.00 84.94 180 ALA A C 1
ATOM 1346 O O . ALA A 1 180 ? 8.165 -6.642 29.008 1.00 84.94 180 ALA A O 1
ATOM 1347 N N . VAL A 1 181 ? 7.853 -4.795 27.777 1.00 81.25 181 VAL A N 1
ATOM 1348 C CA . VAL A 1 181 ? 8.905 -3.984 28.420 1.00 81.25 181 VAL A CA 1
ATOM 1349 C C . VAL A 1 181 ? 8.414 -3.257 29.681 1.00 81.25 181 VAL A C 1
ATOM 1351 O O . VAL A 1 181 ? 9.236 -2.687 30.395 1.00 81.25 181 VAL A O 1
ATOM 1354 N N . LYS A 1 182 ? 7.113 -3.277 30.019 1.00 62.28 182 LYS A N 1
ATOM 1355 C CA . LYS A 1 182 ? 6.616 -2.636 31.253 1.00 62.28 182 L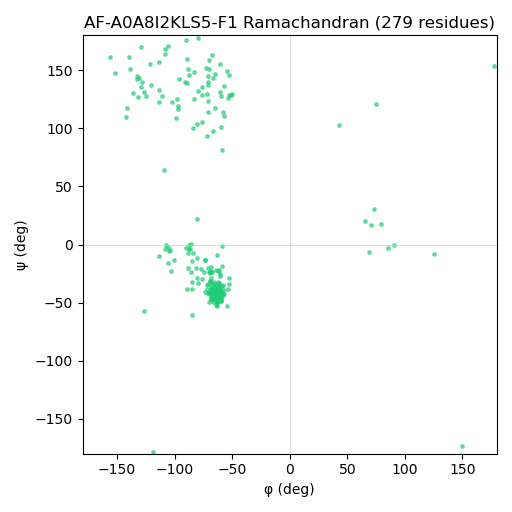YS A CA 1
ATOM 1356 C C . LYS A 1 182 ? 7.317 -3.216 32.499 1.00 62.28 182 LYS A C 1
ATOM 1358 O O . LYS A 1 182 ? 7.066 -4.371 32.843 1.00 62.28 182 LYS A O 1
ATOM 1363 N N . PRO A 1 183 ? 8.131 -2.427 33.231 1.00 48.47 183 PRO A N 1
ATOM 1364 C CA . PRO A 1 183 ? 8.646 -2.830 34.530 1.00 48.47 183 PRO A CA 1
ATOM 1365 C C . PRO A 1 183 ? 7.518 -2.776 35.565 1.00 48.47 183 PRO A C 1
ATOM 1367 O O . PRO A 1 183 ? 6.607 -1.950 35.466 1.00 48.47 183 PRO A O 1
ATOM 1370 N N . VAL A 1 184 ? 7.631 -3.614 36.596 1.00 49.09 184 VAL A N 1
ATOM 1371 C CA . VAL A 1 184 ? 6.893 -3.529 37.864 1.00 49.09 184 VAL A CA 1
ATOM 1372 C C . VAL A 1 184 ? 7.192 -2.175 38.527 1.00 49.09 184 VAL A C 1
ATOM 1374 O O . VAL A 1 184 ? 8.052 -2.062 39.391 1.00 49.09 184 VAL A O 1
ATOM 1377 N N . ALA A 1 185 ? 6.516 -1.115 38.100 1.00 45.53 185 ALA A N 1
ATOM 1378 C CA . ALA A 1 185 ? 6.380 0.112 38.867 1.00 45.53 185 ALA A CA 1
ATOM 1379 C C . ALA A 1 185 ? 4.902 0.235 39.245 1.00 45.53 185 ALA A C 1
ATOM 1381 O O . ALA A 1 185 ? 4.045 0.028 38.377 1.00 45.53 185 ALA A O 1
ATOM 1382 N N . PRO A 1 186 ? 4.579 0.535 40.514 1.00 41.03 186 PRO A N 1
ATOM 1383 C CA . PRO A 1 186 ? 3.205 0.671 40.950 1.00 41.03 186 PRO A CA 1
ATOM 1384 C C . PRO A 1 186 ? 2.616 1.893 40.248 1.00 41.03 186 PRO A C 1
ATOM 1386 O O . PRO A 1 186 ? 2.815 3.034 40.657 1.00 41.03 186 PRO A O 1
ATOM 1389 N N . GLN A 1 187 ? 1.900 1.647 39.152 1.00 45.56 187 GLN A N 1
ATOM 1390 C CA . GLN A 1 187 ? 0.868 2.564 38.698 1.00 45.56 187 GLN A CA 1
ATOM 1391 C C . GLN A 1 187 ? -0.011 2.852 39.923 1.00 45.56 187 GLN A C 1
ATOM 1393 O O . GLN A 1 187 ? -0.402 1.891 40.596 1.00 45.56 187 GLN A O 1
ATOM 1398 N N . PRO A 1 188 ? -0.299 4.120 40.260 1.00 45.84 188 PRO A N 1
ATOM 1399 C CA . PRO A 1 188 ? -1.315 4.422 41.253 1.00 45.84 188 PRO A CA 1
ATOM 1400 C C . PRO A 1 188 ? -2.622 3.824 40.730 1.00 45.84 188 PRO A C 1
ATOM 1402 O O . PRO A 1 188 ? -3.208 4.353 39.796 1.00 45.84 188 PRO A O 1
ATOM 1405 N N . SER A 1 189 ? -2.970 2.657 41.278 1.00 47.12 189 SER A N 1
ATOM 1406 C CA . SER A 1 189 ? -4.166 1.850 41.032 1.00 47.12 189 SER A CA 1
ATOM 1407 C C . SER A 1 189 ? -4.572 1.721 39.551 1.00 47.12 189 SER A C 1
ATOM 1409 O O . SER A 1 189 ? -5.221 2.624 39.022 1.00 47.12 189 SER A O 1
ATOM 1411 N N . PRO A 1 190 ? -4.303 0.590 38.864 1.00 49.38 190 PRO A N 1
ATOM 1412 C CA . PRO A 1 190 ? -4.999 0.339 37.609 1.00 49.38 190 PRO A CA 1
ATOM 1413 C C . PRO A 1 190 ? -6.514 0.349 37.895 1.00 49.38 190 PRO A C 1
ATOM 1415 O O . PRO A 1 190 ? -6.935 -0.203 38.920 1.00 49.38 190 PRO A O 1
ATOM 1418 N N . PRO A 1 191 ? -7.347 0.984 37.049 1.00 51.00 191 PRO A N 1
ATOM 1419 C CA . PRO A 1 191 ? -8.793 0.846 37.173 1.00 51.00 191 PRO A CA 1
ATOM 1420 C C . PRO A 1 191 ? -9.146 -0.651 37.147 1.00 51.00 191 PRO A C 1
ATOM 1422 O O . PRO A 1 191 ? -8.426 -1.423 36.509 1.00 51.00 191 PRO A O 1
ATOM 1425 N N . PRO A 1 192 ? -10.217 -1.097 37.827 1.00 43.47 192 PRO A N 1
ATOM 1426 C CA . PRO A 1 192 ? -10.610 -2.501 37.796 1.00 43.47 192 PRO A CA 1
ATOM 1427 C C . PRO A 1 192 ? -10.849 -2.922 36.339 1.00 43.47 192 PRO A C 1
ATOM 1429 O O . PRO A 1 192 ? -11.778 -2.446 35.689 1.00 43.47 192 PRO A O 1
ATOM 1432 N N . GLY A 1 193 ? -9.965 -3.765 35.803 1.00 61.62 193 GLY A N 1
ATOM 1433 C CA . GLY A 1 193 ? -9.953 -4.122 34.388 1.00 61.62 193 GLY A CA 1
ATOM 1434 C C . GLY A 1 193 ? -8.799 -5.055 34.015 1.00 61.62 193 GLY A C 1
ATOM 1435 O O . GLY A 1 193 ? -7.765 -5.093 34.680 1.00 61.62 193 GLY A O 1
ATOM 1436 N N . ARG A 1 194 ? -9.003 -5.837 32.948 1.00 71.88 194 ARG A N 1
ATOM 1437 C CA . ARG A 1 194 ? -8.028 -6.778 32.372 1.00 71.88 194 ARG A CA 1
ATOM 1438 C C . ARG A 1 194 ? -6.762 -6.039 31.916 1.00 71.88 194 ARG A C 1
ATOM 1440 O O . ARG A 1 194 ? -6.862 -5.062 31.178 1.00 71.88 194 ARG A O 1
ATOM 1447 N N . VAL A 1 195 ? -5.587 -6.538 32.307 1.00 74.25 195 VAL A N 1
ATOM 1448 C CA . VAL A 1 195 ? -4.287 -6.115 31.758 1.00 74.25 195 VAL A CA 1
ATOM 1449 C C . VAL A 1 195 ? -3.884 -7.129 30.682 1.00 74.25 195 VAL A C 1
ATOM 1451 O O . VAL A 1 195 ? -3.724 -8.297 31.032 1.00 74.25 195 VAL A O 1
ATOM 1454 N N . PRO A 1 196 ? -3.750 -6.732 29.405 1.00 79.12 196 PRO A N 1
ATOM 1455 C CA . PRO A 1 196 ? -3.372 -7.658 28.340 1.00 79.12 196 PRO A CA 1
ATOM 1456 C C . PRO A 1 196 ? -1.901 -8.086 28.462 1.00 79.12 196 PRO A C 1
ATOM 1458 O O . PRO A 1 196 ? -1.027 -7.270 28.770 1.00 79.12 196 PRO A O 1
ATOM 1461 N N . THR A 1 197 ? -1.638 -9.363 28.203 1.00 85.50 197 THR A N 1
ATOM 1462 C CA . THR A 1 197 ? -0.324 -9.958 27.941 1.00 85.50 197 THR A CA 1
ATOM 1463 C C . THR A 1 197 ? -0.019 -9.933 26.440 1.00 85.50 197 THR A C 1
ATOM 1465 O O . THR A 1 197 ? -0.834 -9.509 25.621 1.00 85.50 197 THR A O 1
ATOM 1468 N N . VAL A 1 198 ? 1.181 -10.370 26.052 1.00 86.81 198 VAL A N 1
ATOM 1469 C CA . VAL A 1 198 ? 1.574 -10.440 24.634 1.00 86.81 198 VAL A CA 1
ATOM 1470 C C . VAL A 1 198 ? 0.700 -11.441 23.866 1.00 86.81 198 VAL A C 1
ATOM 1472 O O . VAL A 1 198 ? 0.374 -11.220 22.703 1.00 86.81 198 VAL A O 1
ATOM 1475 N N . GLU A 1 199 ? 0.298 -12.527 24.521 1.00 87.88 199 GLU A N 1
ATOM 1476 C CA . GLU A 1 199 ? -0.425 -13.651 23.926 1.00 87.88 199 GLU A CA 1
ATOM 1477 C C . GLU A 1 199 ? -1.920 -13.374 23.756 1.00 87.88 199 GLU A C 1
ATOM 1479 O O . GLU A 1 199 ? -2.536 -13.879 22.816 1.00 87.88 199 GLU A O 1
ATOM 1484 N N . ASP A 1 200 ? -2.511 -12.594 24.662 1.00 90.12 200 ASP A N 1
ATOM 1485 C CA . ASP A 1 200 ? -3.956 -12.369 24.722 1.00 90.12 200 ASP A CA 1
ATOM 1486 C C . ASP A 1 200 ? -4.381 -10.963 24.253 1.00 90.12 200 ASP A C 1
ATOM 1488 O O . ASP A 1 200 ? -5.580 -10.661 24.221 1.00 90.12 200 ASP A O 1
ATOM 1492 N N . ALA A 1 201 ? -3.409 -10.133 23.857 1.00 93.50 201 ALA A N 1
ATOM 1493 C CA . ALA A 1 201 ? -3.605 -8.792 23.331 1.00 93.50 201 ALA A CA 1
ATOM 1494 C C . ALA A 1 201 ? -4.594 -8.767 22.158 1.00 93.50 201 ALA 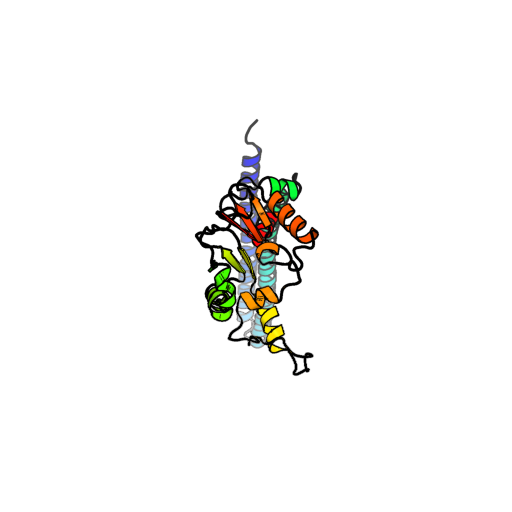A C 1
ATOM 1496 O O . ALA A 1 201 ? -4.447 -9.488 21.162 1.00 93.50 201 ALA A O 1
ATOM 1497 N N . THR A 1 202 ? -5.587 -7.885 22.257 1.00 95.62 202 THR A N 1
ATOM 1498 C CA . THR A 1 202 ? -6.655 -7.764 21.261 1.00 95.62 202 THR A CA 1
ATOM 1499 C C . THR A 1 202 ? -6.541 -6.493 20.425 1.00 95.62 202 THR A C 1
ATOM 1501 O O . THR A 1 202 ? -5.849 -5.539 20.787 1.00 95.62 202 THR A O 1
ATOM 1504 N N . LEU A 1 203 ? -7.256 -6.449 19.298 1.00 94.94 203 LEU A N 1
ATOM 1505 C CA . LEU A 1 203 ? -7.383 -5.245 18.478 1.00 94.94 203 LEU A CA 1
ATOM 1506 C C . LEU A 1 203 ? -7.982 -4.082 19.280 1.00 94.94 203 LEU A C 1
ATOM 1508 O O . LEU A 1 203 ? -7.567 -2.938 19.108 1.00 94.94 203 LEU A O 1
ATOM 1512 N N . GLY A 1 204 ? -8.915 -4.371 20.188 1.00 92.94 204 GLY A N 1
ATOM 1513 C CA . GLY A 1 204 ? -9.484 -3.387 21.105 1.00 92.94 204 GLY A CA 1
ATOM 1514 C C . GLY A 1 204 ? -8.446 -2.805 22.065 1.00 92.94 204 GLY A C 1
ATOM 1515 O O . GLY A 1 204 ? -8.468 -1.604 22.330 1.00 92.94 204 GLY A O 1
ATOM 1516 N N . ASP A 1 205 ? -7.512 -3.620 22.557 1.00 92.62 205 ASP A N 1
ATOM 1517 C CA . ASP A 1 205 ? -6.441 -3.153 23.447 1.00 92.62 205 ASP A CA 1
ATOM 1518 C C . ASP A 1 205 ? -5.402 -2.311 22.700 1.00 92.62 205 ASP A C 1
ATOM 1520 O O . ASP A 1 205 ? -4.957 -1.279 23.210 1.00 92.62 205 ASP A O 1
ATOM 1524 N N . LEU A 1 206 ? -5.077 -2.696 21.461 1.00 92.62 206 LEU A N 1
ATOM 1525 C CA . LEU A 1 206 ? -4.251 -1.888 20.569 1.00 92.62 206 LEU A CA 1
ATOM 1526 C C . LEU A 1 206 ? -4.919 -0.542 20.262 1.00 92.62 206 LEU A C 1
ATOM 1528 O O . LEU A 1 206 ? -4.278 0.498 20.394 1.00 92.62 206 LEU A O 1
ATOM 1532 N N . ALA A 1 207 ? -6.206 -0.539 19.908 1.00 91.25 207 ALA A N 1
ATOM 1533 C CA . ALA A 1 207 ? -6.938 0.683 19.583 1.00 91.25 207 ALA A CA 1
ATOM 1534 C C . ALA A 1 207 ? -6.979 1.672 20.760 1.00 91.25 207 ALA A C 1
ATOM 1536 O O . ALA A 1 207 ? -6.834 2.875 20.560 1.00 91.25 207 ALA A O 1
ATOM 1537 N N . LYS A 1 208 ? -7.101 1.171 21.998 1.00 89.50 208 LYS A N 1
ATOM 1538 C CA . LYS A 1 208 ? -7.025 1.989 23.225 1.00 89.50 208 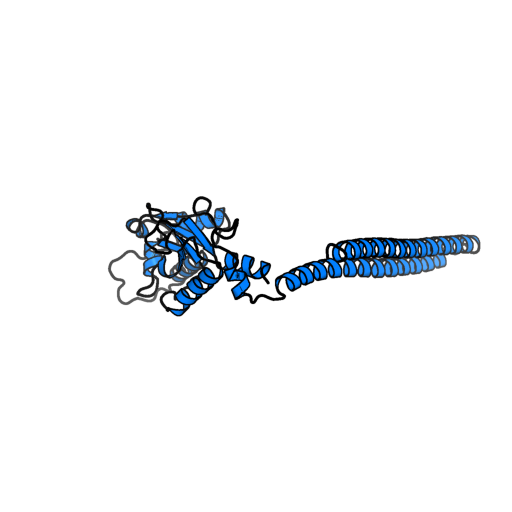LYS A CA 1
ATOM 1539 C C . LYS A 1 208 ? -5.629 2.558 23.493 1.00 89.50 208 LYS A C 1
ATOM 1541 O O . LYS A 1 208 ? -5.507 3.497 24.272 1.00 89.50 208 LYS A O 1
ATOM 1546 N N . SER A 1 209 ? -4.583 1.984 22.899 1.00 88.31 209 SER A N 1
ATOM 1547 C CA . SER A 1 209 ? -3.206 2.469 23.050 1.00 88.31 209 SER A CA 1
ATOM 1548 C C . SER A 1 209 ? -2.876 3.661 22.148 1.00 88.31 209 SER A C 1
ATOM 1550 O O . SER A 1 209 ? -1.830 4.289 22.327 1.00 88.31 209 SER A O 1
ATOM 1552 N N . PHE A 1 210 ? -3.747 3.974 21.184 1.00 86.81 210 PHE A N 1
ATOM 1553 C CA . PHE A 1 210 ? -3.556 5.119 20.305 1.00 86.81 210 PHE A CA 1
ATOM 1554 C C . PHE A 1 210 ? -3.752 6.446 21.053 1.00 86.81 210 PHE A C 1
ATOM 1556 O O . PHE A 1 210 ? -4.521 6.512 22.015 1.00 86.81 210 PHE A O 1
ATOM 1563 N N . PRO A 1 211 ? -3.077 7.526 20.614 1.00 82.88 211 PRO A N 1
ATOM 1564 C CA . PRO A 1 211 ? -3.322 8.866 21.135 1.00 82.88 211 PRO A CA 1
ATOM 1565 C C . PRO A 1 211 ? -4.806 9.252 21.073 1.00 82.88 211 PRO A C 1
ATOM 1567 O O . PRO A 1 211 ? -5.514 8.893 20.131 1.00 82.88 211 PRO A O 1
ATOM 1570 N N . SER A 1 212 ? -5.274 10.028 22.053 1.00 79.00 212 SER A N 1
ATOM 1571 C CA . SER A 1 212 ? -6.665 10.488 22.120 1.00 79.00 212 SER A CA 1
ATOM 1572 C C . SER A 1 212 ? -7.123 11.137 20.808 1.00 79.00 212 SER A C 1
ATOM 1574 O O . SER A 1 212 ? -6.473 12.047 20.298 1.00 79.00 212 SER A O 1
ATOM 1576 N N . GLY A 1 213 ? -8.263 10.684 20.276 1.00 74.88 213 GLY A N 1
ATOM 1577 C CA . GLY A 1 213 ? -8.828 11.173 19.011 1.00 74.88 213 GLY A CA 1
ATOM 1578 C C . GLY A 1 213 ? -8.288 10.482 17.753 1.00 74.88 213 GLY A C 1
ATOM 1579 O O . GLY A 1 213 ? -8.775 10.761 16.657 1.00 74.88 213 GLY A O 1
ATOM 1580 N N . MET A 1 214 ? -7.330 9.562 17.890 1.00 81.50 214 MET A N 1
ATOM 1581 C CA . MET A 1 214 ? -6.857 8.720 16.797 1.00 81.50 214 MET A CA 1
ATOM 1582 C C . MET A 1 214 ? -7.653 7.417 16.720 1.00 81.50 214 MET A C 1
ATOM 1584 O O . MET A 1 214 ? -7.969 6.786 17.725 1.00 81.50 214 MET A O 1
ATOM 1588 N N . THR A 1 215 ? -7.952 7.000 15.495 1.00 86.12 215 THR A N 1
ATOM 1589 C CA . THR A 1 215 ? -8.627 5.737 15.191 1.00 86.12 215 THR A CA 1
ATOM 1590 C C . THR A 1 215 ? -7.835 4.973 14.135 1.00 86.12 215 THR A C 1
ATOM 1592 O O . THR A 1 215 ? -6.937 5.529 13.504 1.00 86.12 215 THR A O 1
ATOM 1595 N N . LEU A 1 216 ? -8.198 3.714 13.884 1.00 85.56 216 LEU A N 1
ATOM 1596 C CA . LEU A 1 216 ? -7.649 2.954 12.756 1.00 85.56 216 LEU A CA 1
ATOM 1597 C C . LEU A 1 216 ? -7.903 3.657 11.408 1.00 85.56 216 LEU A C 1
ATOM 1599 O O . LEU A 1 216 ? -7.032 3.643 10.539 1.00 85.56 216 LEU A O 1
ATOM 1603 N N . GLN A 1 217 ? -9.044 4.340 11.257 1.00 87.56 217 GLN A N 1
ATOM 1604 C CA . GLN A 1 217 ? -9.355 5.121 10.055 1.00 87.56 217 GLN A CA 1
ATOM 1605 C C . GLN A 1 217 ? -8.448 6.342 9.902 1.00 87.56 217 GLN A C 1
ATOM 1607 O O . GLN A 1 217 ? -8.238 6.813 8.791 1.00 87.56 217 GLN A O 1
ATOM 1612 N N . SER A 1 218 ? -7.866 6.852 10.989 1.00 85.25 218 SER A N 1
ATOM 1613 C CA . SER A 1 218 ? -6.964 8.000 10.915 1.00 85.25 218 SER A CA 1
ATOM 1614 C C . SER A 1 218 ? -5.694 7.700 10.111 1.00 85.25 218 SER A C 1
ATOM 1616 O O . SER A 1 218 ? -5.079 8.641 9.611 1.00 85.25 218 SER A O 1
ATOM 1618 N N . ALA A 1 219 ? -5.308 6.428 9.966 1.00 85.56 219 ALA A N 1
ATOM 1619 C CA . ALA A 1 219 ? -4.116 5.983 9.239 1.00 85.56 219 ALA A CA 1
ATOM 1620 C C . ALA A 1 219 ? -4.332 5.790 7.723 1.00 85.56 219 ALA A C 1
ATOM 1622 O O . ALA A 1 219 ? -3.404 5.398 7.017 1.00 85.56 219 ALA A O 1
ATOM 1623 N N . VAL A 1 220 ? -5.542 6.045 7.214 1.00 93.25 220 VAL A N 1
ATOM 1624 C CA . VAL A 1 220 ? -5.887 5.859 5.801 1.00 93.25 220 VAL A CA 1
ATOM 1625 C C . VAL A 1 220 ? -6.619 7.088 5.266 1.00 93.25 220 VAL A C 1
ATOM 1627 O O . VAL A 1 220 ? -7.392 7.724 5.982 1.00 93.25 220 VAL A O 1
ATOM 1630 N N . ALA A 1 221 ? -6.384 7.431 4.003 1.00 95.50 221 ALA A N 1
ATOM 1631 C CA . ALA A 1 221 ? -7.164 8.445 3.296 1.00 95.50 221 ALA A CA 1
ATOM 1632 C C . ALA A 1 221 ? -8.074 7.803 2.237 1.00 95.50 221 ALA A C 1
ATOM 1634 O O . ALA A 1 221 ? -7.954 6.618 1.928 1.00 95.50 221 ALA A O 1
ATOM 1635 N N . PHE A 1 222 ? -9.006 8.581 1.687 1.00 97.12 222 PHE A N 1
ATOM 1636 C CA . PHE A 1 222 ? -10.012 8.094 0.744 1.00 97.12 222 PHE A CA 1
ATOM 1637 C C . PHE A 1 222 ? -10.026 8.950 -0.519 1.00 97.12 222 PHE A C 1
ATOM 1639 O O . PHE A 1 222 ? -9.894 10.171 -0.445 1.00 97.12 222 PHE A O 1
ATOM 1646 N N . VAL A 1 223 ? -10.175 8.306 -1.677 1.00 98.25 223 VAL A N 1
ATOM 1647 C CA . VAL A 1 223 ? -10.264 8.972 -2.985 1.00 98.25 223 VAL A CA 1
ATOM 1648 C C . VAL A 1 223 ? -11.342 8.314 -3.859 1.00 98.25 223 VAL A C 1
ATOM 1650 O O . VAL A 1 223 ? -11.601 7.114 -3.716 1.00 98.25 223 VAL A O 1
ATOM 1653 N N . PRO A 1 224 ? -11.984 9.058 -4.778 1.00 98.31 224 PRO A N 1
ATOM 1654 C CA . PRO A 1 224 ? -12.938 8.480 -5.721 1.00 98.31 224 PRO A CA 1
ATOM 1655 C C . PRO A 1 224 ? -12.247 7.594 -6.761 1.00 98.31 224 PRO A C 1
ATOM 1657 O O . PRO A 1 224 ? -11.086 7.793 -7.113 1.00 98.31 224 PRO A O 1
ATOM 1660 N N . ARG A 1 225 ? -13.004 6.685 -7.379 1.00 97.25 225 ARG A N 1
ATOM 1661 C CA . ARG A 1 225 ? -12.544 5.859 -8.513 1.00 97.25 225 ARG A CA 1
ATOM 1662 C C . ARG A 1 225 ? -12.071 6.653 -9.738 1.00 97.25 225 ARG A C 1
ATOM 1664 O O . ARG A 1 225 ? -11.422 6.095 -10.620 1.00 97.25 225 ARG A O 1
ATOM 1671 N N . THR A 1 226 ? -12.458 7.923 -9.831 1.00 97.62 226 THR A N 1
ATOM 1672 C CA . THR A 1 226 ? -12.059 8.848 -10.900 1.00 97.62 226 THR A CA 1
ATOM 1673 C C . THR A 1 226 ? -10.740 9.562 -10.610 1.00 97.62 226 THR A C 1
ATOM 1675 O O . THR A 1 226 ? -10.280 10.312 -11.465 1.00 97.62 226 THR A O 1
ATOM 1678 N N . ALA A 1 227 ? -10.152 9.351 -9.429 1.00 98.19 227 ALA A N 1
ATOM 1679 C CA . ALA A 1 227 ? -8.916 9.988 -9.002 1.00 98.19 227 ALA A CA 1
ATOM 1680 C C . ALA A 1 227 ? -7.694 9.539 -9.818 1.00 98.19 227 ALA A C 1
ATOM 1682 O O . ALA A 1 227 ? -7.674 8.491 -10.475 1.00 98.19 227 ALA A O 1
ATOM 1683 N N . THR A 1 228 ? -6.643 10.339 -9.713 1.00 97.56 228 THR A N 1
ATOM 1684 C CA . THR A 1 228 ? -5.307 10.100 -10.257 1.00 97.56 228 THR A CA 1
ATOM 1685 C C . THR A 1 228 ? -4.330 9.715 -9.146 1.00 97.56 228 THR A C 1
ATOM 1687 O O . THR A 1 228 ? -4.632 9.833 -7.956 1.00 97.56 228 THR A O 1
ATOM 1690 N N . LEU A 1 229 ? -3.122 9.276 -9.502 1.00 96.75 229 LEU A N 1
ATOM 1691 C CA . LEU A 1 229 ? -2.073 9.057 -8.504 1.00 96.75 229 LEU A CA 1
ATOM 1692 C C . LEU A 1 229 ? -1.566 10.356 -7.866 1.00 96.75 229 LEU A C 1
ATOM 1694 O O . LEU A 1 229 ? -1.053 10.312 -6.745 1.00 96.75 229 LEU A O 1
ATOM 1698 N N . LEU A 1 230 ? -1.735 11.504 -8.529 1.00 95.88 230 LEU A N 1
ATOM 1699 C CA . LEU A 1 230 ? -1.457 12.798 -7.910 1.00 95.88 230 LEU A CA 1
ATOM 1700 C C . LEU A 1 230 ? -2.440 13.060 -6.763 1.00 95.88 230 LEU A C 1
ATOM 1702 O O . LEU A 1 230 ? -2.012 13.420 -5.669 1.00 95.88 230 LEU A O 1
ATOM 1706 N N . ASP A 1 231 ? -3.730 12.788 -6.977 1.00 97.81 231 ASP A N 1
ATOM 1707 C CA . ASP A 1 231 ? -4.759 12.932 -5.939 1.00 97.81 231 ASP A CA 1
ATOM 1708 C C . ASP A 1 231 ? -4.486 12.008 -4.748 1.00 97.81 231 ASP A C 1
ATOM 1710 O O . ASP A 1 231 ? -4.620 12.420 -3.599 1.00 97.81 231 ASP A O 1
ATOM 1714 N N . VAL A 1 232 ? -4.024 10.778 -5.004 1.00 97.25 232 VAL A N 1
ATOM 1715 C CA . VAL A 1 232 ? -3.577 9.844 -3.955 1.00 97.25 232 VAL A CA 1
ATOM 1716 C C . VAL A 1 232 ? -2.415 10.434 -3.154 1.00 97.25 232 VAL A C 1
ATOM 1718 O O . VAL A 1 232 ? -2.436 10.391 -1.924 1.00 97.25 232 VAL A O 1
ATOM 1721 N N . GLN A 1 233 ? -1.407 11.005 -3.824 1.00 95.25 233 GLN A N 1
ATOM 1722 C CA . GLN A 1 233 ? -0.275 11.632 -3.138 1.00 95.25 233 GLN A CA 1
ATOM 1723 C C . GLN A 1 233 ? -0.730 12.818 -2.275 1.00 95.25 233 GLN A C 1
ATOM 1725 O O . GLN A 1 233 ? -0.278 12.956 -1.137 1.00 95.25 233 GLN A O 1
ATOM 1730 N N . ILE A 1 234 ? -1.621 13.660 -2.803 1.00 95.38 234 ILE A N 1
ATOM 1731 C CA . ILE A 1 234 ? -2.192 14.805 -2.085 1.00 95.38 234 ILE A CA 1
ATOM 1732 C C . ILE A 1 234 ? -3.004 14.325 -0.880 1.00 95.38 234 ILE A C 1
ATOM 1734 O O . ILE A 1 234 ? -2.824 14.858 0.210 1.00 95.38 234 ILE A O 1
ATOM 1738 N N . ALA A 1 235 ? -3.834 13.291 -1.032 1.00 95.12 235 ALA A N 1
ATOM 1739 C CA . ALA A 1 235 ? -4.636 12.731 0.052 1.00 95.12 235 ALA A CA 1
ATOM 1740 C C . ALA A 1 235 ? -3.762 12.175 1.190 1.00 95.12 235 ALA A C 1
ATOM 1742 O O . ALA A 1 235 ? -4.008 12.485 2.355 1.00 95.12 235 ALA A O 1
ATOM 1743 N N . MET A 1 236 ? -2.698 11.427 0.865 1.00 93.94 236 MET A N 1
ATOM 1744 C CA . MET A 1 236 ? -1.735 10.938 1.864 1.00 93.94 236 MET A CA 1
ATOM 1745 C C . MET A 1 236 ? -1.052 12.098 2.606 1.00 93.94 236 MET A C 1
ATOM 1747 O O . MET A 1 236 ? -0.982 12.091 3.835 1.00 93.94 236 MET A O 1
ATOM 1751 N N . LYS A 1 237 ? -0.577 13.119 1.876 1.00 91.75 237 LYS A N 1
ATOM 1752 C CA . LYS A 1 237 ? 0.066 14.305 2.470 1.00 91.75 237 LYS A CA 1
ATOM 1753 C C . LYS A 1 237 ? -0.898 15.095 3.353 1.00 91.75 237 LYS A C 1
ATOM 1755 O O . LYS A 1 237 ? -0.573 15.361 4.504 1.00 91.75 237 LYS A O 1
ATOM 1760 N N . GLY A 1 238 ? -2.098 15.392 2.860 1.00 90.06 238 GLY A N 1
ATOM 1761 C CA . GLY A 1 238 ? -3.111 16.137 3.607 1.00 90.06 238 GLY A CA 1
ATOM 1762 C C . GLY A 1 238 ? -3.535 15.423 4.890 1.00 90.06 238 GLY A C 1
ATOM 1763 O O . GLY A 1 238 ? -3.684 16.056 5.935 1.00 90.06 238 GLY A O 1
ATOM 1764 N N . GLN A 1 239 ? -3.650 14.092 4.856 1.00 88.25 239 GLN A N 1
ATOM 1765 C CA . GLN A 1 239 ? -3.953 13.304 6.049 1.00 88.25 239 GLN A CA 1
ATOM 1766 C C . GLN A 1 239 ? -2.824 13.385 7.092 1.00 88.25 239 GLN A C 1
ATOM 1768 O O . GLN A 1 239 ? -3.109 13.530 8.283 1.00 88.25 239 GLN A O 1
ATOM 1773 N N . ASN A 1 240 ? -1.561 13.374 6.654 1.00 85.38 240 ASN A N 1
ATOM 1774 C CA . ASN A 1 240 ? -0.389 13.559 7.521 1.00 85.38 240 ASN A CA 1
ATOM 1775 C C . ASN A 1 240 ? -0.331 14.957 8.139 1.00 85.38 240 ASN A C 1
ATOM 1777 O O . ASN A 1 240 ? -0.132 15.099 9.344 1.00 85.38 240 ASN A O 1
ATOM 1781 N N . GLU A 1 241 ? -0.546 15.987 7.325 1.00 83.75 241 GLU A N 1
ATOM 1782 C CA . GLU A 1 241 ? -0.488 17.392 7.738 1.00 83.75 241 GLU A CA 1
ATOM 1783 C C . GLU A 1 241 ? -1.630 17.776 8.681 1.00 83.75 241 GLU A C 1
ATOM 1785 O O . GLU A 1 241 ? -1.452 18.621 9.555 1.00 83.75 241 GLU A O 1
ATOM 1790 N N . SER A 1 242 ? -2.788 17.115 8.574 1.00 75.75 242 SER A N 1
ATOM 1791 C CA . SER A 1 242 ? -3.939 17.367 9.450 1.00 75.75 242 SER A CA 1
ATOM 1792 C C . SER A 1 242 ? -3.685 17.059 10.934 1.00 75.75 242 SER A C 1
ATOM 1794 O O . SER A 1 242 ? -4.547 17.335 11.769 1.00 75.75 242 SER A O 1
ATOM 1796 N N . GLY A 1 243 ? -2.554 16.427 11.278 1.00 63.75 243 GLY A N 1
ATOM 1797 C CA . GLY A 1 243 ? -2.199 16.039 12.646 1.00 63.75 243 GLY A CA 1
ATOM 1798 C C . GLY A 1 243 ? -3.072 14.922 13.231 1.00 63.75 243 GLY A C 1
ATOM 1799 O O . GLY A 1 243 ? -2.763 14.389 14.294 1.00 63.75 243 GLY A O 1
ATOM 1800 N N . LYS A 1 244 ? -4.136 14.508 12.528 1.00 59.94 244 LYS A N 1
ATOM 1801 C CA . LYS A 1 244 ? -5.002 13.381 12.907 1.00 59.94 244 LYS A CA 1
ATOM 1802 C C . LYS A 1 244 ? -4.301 12.035 12.733 1.00 59.94 244 LYS A C 1
ATOM 1804 O O . LYS A 1 244 ? -4.702 11.050 13.348 1.00 59.94 244 LYS A O 1
ATOM 1809 N N . SER A 1 245 ? -3.249 12.006 11.917 1.00 56.75 245 SER A N 1
ATOM 1810 C CA . SER A 1 245 ? -2.459 10.828 11.583 1.00 56.75 245 SER A CA 1
ATOM 1811 C C . SER A 1 245 ? -1.068 10.909 12.222 1.00 56.75 245 SER A C 1
ATOM 1813 O O . SER A 1 245 ? -0.050 10.954 11.548 1.00 56.75 245 SER A O 1
ATOM 1815 N N . GLY A 1 246 ? -0.992 10.910 13.553 1.00 58.25 246 GLY A N 1
ATOM 1816 C CA . GLY A 1 246 ? 0.278 10.737 14.281 1.00 58.25 246 GLY A CA 1
ATOM 1817 C C . GLY A 1 246 ? 1.025 9.418 13.989 1.00 58.25 246 GLY A C 1
ATOM 1818 O O . GLY A 1 246 ? 2.108 9.222 14.526 1.00 58.25 246 GLY A O 1
ATOM 1819 N N . MET A 1 247 ? 0.470 8.532 13.148 1.00 64.06 247 MET A N 1
ATOM 1820 C CA . MET A 1 247 ? 1.115 7.308 12.648 1.00 64.06 247 MET A CA 1
ATOM 1821 C C . MET A 1 247 ? 1.588 7.401 11.185 1.00 64.06 247 MET A C 1
ATOM 1823 O O . MET A 1 247 ? 2.255 6.485 10.719 1.00 64.06 247 MET A O 1
ATOM 1827 N N . GLY A 1 248 ? 1.290 8.491 10.470 1.00 79.00 248 GLY A N 1
ATOM 1828 C CA . GLY A 1 248 ? 1.539 8.582 9.034 1.00 79.00 248 GLY A CA 1
ATOM 1829 C C . GLY A 1 248 ? 0.528 7.768 8.209 1.00 79.00 248 GLY A C 1
ATOM 1830 O O . GLY A 1 248 ? 0.397 6.557 8.341 1.00 79.00 248 GLY A O 1
ATOM 1831 N N . CYS A 1 249 ? -0.197 8.439 7.327 1.00 88.69 249 CYS A N 1
ATOM 1832 C CA . CYS A 1 249 ? -1.040 7.879 6.291 1.00 88.69 249 CYS A CA 1
ATOM 1833 C C . CYS A 1 249 ? -0.178 7.373 5.133 1.00 88.69 249 CYS A C 1
ATOM 1835 O O . CYS A 1 249 ? 0.329 8.149 4.316 1.00 88.69 249 CYS A O 1
ATOM 1837 N N . GLU A 1 250 ? -0.042 6.055 5.050 1.00 92.88 250 GLU A N 1
ATOM 1838 C CA . GLU A 1 250 ? 0.679 5.364 3.975 1.00 92.88 250 GLU A CA 1
ATOM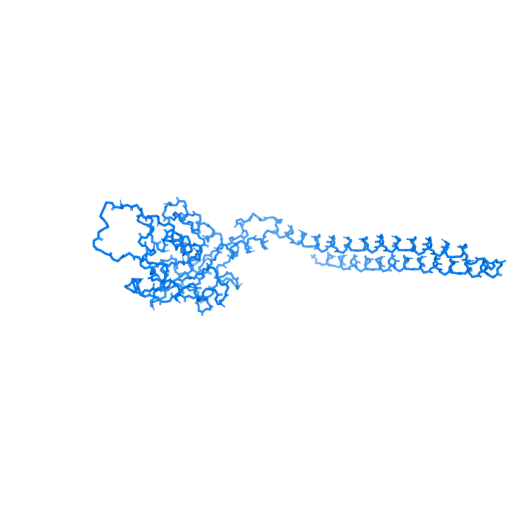 1839 C C . GLU A 1 250 ? -0.244 4.621 3.008 1.00 92.88 250 GLU A C 1
ATOM 1841 O O . GLU A 1 250 ? 0.209 4.039 2.019 1.00 92.88 250 GLU A O 1
ATOM 1846 N N . ASP A 1 251 ? -1.540 4.630 3.291 1.00 95.75 251 ASP A N 1
ATOM 1847 C CA . ASP A 1 251 ? -2.535 3.831 2.605 1.00 95.75 251 ASP A CA 1
ATOM 1848 C C . ASP A 1 251 ? -3.714 4.709 2.182 1.00 95.75 251 ASP A C 1
ATOM 1850 O O . ASP A 1 251 ? -4.112 5.640 2.883 1.00 95.75 251 ASP A O 1
ATOM 1854 N N . VAL A 1 252 ? -4.274 4.410 1.013 1.00 97.25 252 VAL A N 1
ATOM 1855 C CA . VAL A 1 252 ? -5.447 5.091 0.466 1.00 97.25 252 VAL A CA 1
ATOM 1856 C C . VAL A 1 252 ? -6.457 4.064 -0.010 1.00 97.25 252 VAL A C 1
ATOM 1858 O O . VAL A 1 252 ? -6.140 3.182 -0.813 1.00 97.25 252 VAL A O 1
ATOM 1861 N N . PHE A 1 253 ? -7.688 4.195 0.462 1.00 98.06 253 PHE A N 1
ATOM 1862 C CA . PHE A 1 253 ? -8.821 3.440 -0.041 1.00 98.06 253 PHE A CA 1
ATOM 1863 C C . PHE A 1 253 ? -9.493 4.174 -1.198 1.00 98.06 253 PHE A C 1
ATOM 1865 O O . PHE A 1 253 ? -9.669 5.391 -1.187 1.00 98.06 253 PHE A O 1
ATOM 1872 N N . VAL A 1 254 ? -9.872 3.404 -2.211 1.00 98.19 254 VAL A N 1
ATOM 1873 C CA . VAL A 1 254 ? -10.620 3.880 -3.370 1.00 98.19 254 VAL A CA 1
ATOM 1874 C C . VAL A 1 254 ? -12.073 3.470 -3.178 1.00 98.19 254 VAL A C 1
ATOM 1876 O O . VAL A 1 254 ? -12.363 2.280 -3.030 1.00 98.19 254 VAL A O 1
ATOM 1879 N N . THR A 1 255 ? -12.983 4.440 -3.189 1.00 98.12 255 THR A N 1
ATOM 1880 C CA . THR A 1 255 ? -14.440 4.216 -3.148 1.00 98.12 255 THR A CA 1
ATOM 1881 C C . THR A 1 255 ? -15.095 4.785 -4.407 1.00 98.12 255 THR A C 1
ATOM 1883 O O . THR A 1 255 ? -14.409 5.254 -5.322 1.00 98.12 255 THR A O 1
ATOM 1886 N N . SER A 1 256 ? -16.422 4.697 -4.525 1.00 97.62 256 SER A N 1
ATOM 1887 C CA . SER A 1 256 ? -17.094 5.202 -5.728 1.00 97.62 256 SER A CA 1
ATOM 1888 C C . SER A 1 256 ? -17.001 6.723 -5.801 1.00 97.62 256 SER A C 1
ATOM 1890 O O . SER A 1 256 ? -16.696 7.255 -6.869 1.00 97.62 256 SER A O 1
ATOM 1892 N N . THR A 1 257 ? -17.194 7.404 -4.669 1.00 97.31 257 THR A N 1
ATOM 1893 C CA . THR A 1 257 ? -17.219 8.874 -4.577 1.00 97.31 257 THR A CA 1
ATOM 1894 C C . THR A 1 257 ? -16.058 9.479 -3.788 1.00 97.31 257 THR A C 1
ATOM 1896 O O . THR A 1 257 ? -15.851 10.688 -3.844 1.00 97.31 257 THR A O 1
ATOM 1899 N N . GLY A 1 258 ? -15.267 8.661 -3.092 1.00 96.12 258 GLY A N 1
ATOM 1900 C CA . GLY A 1 258 ? -14.247 9.116 -2.146 1.00 96.12 258 GLY A CA 1
ATOM 1901 C C . GLY A 1 258 ? -14.755 9.255 -0.708 1.00 96.12 258 GLY A C 1
ATOM 1902 O O . GLY A 1 258 ? -13.969 9.602 0.168 1.00 96.12 258 GLY A O 1
ATOM 1903 N N . ASP A 1 259 ? -16.033 8.964 -0.437 1.00 96.25 259 ASP A N 1
ATOM 1904 C CA . ASP A 1 259 ? -16.578 8.930 0.925 1.00 96.25 259 ASP A CA 1
ATOM 1905 C C . ASP A 1 259 ? -16.044 7.707 1.697 1.00 96.25 259 ASP A C 1
ATOM 1907 O O . ASP A 1 259 ? -15.973 6.598 1.159 1.00 96.25 259 ASP A O 1
ATOM 1911 N N . SER A 1 260 ? -15.678 7.907 2.966 1.00 94.69 260 SER A N 1
ATOM 1912 C CA . SER A 1 260 ? -15.171 6.866 3.863 1.00 94.69 260 SER A CA 1
ATOM 1913 C C . SER A 1 260 ? -16.236 5.895 4.364 1.00 94.69 260 SER A C 1
ATOM 1915 O O . SER A 1 260 ? -15.892 4.852 4.915 1.00 94.69 260 SER A O 1
ATOM 1917 N N . LYS A 1 261 ? -17.520 6.219 4.183 1.00 95.56 261 LYS A N 1
ATOM 1918 C CA . LYS A 1 261 ? -18.667 5.376 4.557 1.00 95.56 261 LYS A CA 1
ATOM 1919 C C . LYS A 1 261 ? -19.109 4.435 3.441 1.00 95.56 261 LYS A C 1
ATOM 1921 O O . LYS A 1 261 ? -20.042 3.658 3.626 1.00 95.56 261 LYS A O 1
ATOM 1926 N N . GLU A 1 262 ? -18.476 4.519 2.277 1.00 95.88 262 GLU A N 1
ATOM 1927 C CA . GLU A 1 262 ? -18.774 3.657 1.142 1.00 95.88 262 GLU A CA 1
ATOM 1928 C C . GLU A 1 262 ? -17.948 2.374 1.157 1.00 95.88 262 GLU A C 1
ATOM 1930 O O . GLU A 1 262 ? -16.860 2.287 1.733 1.00 95.88 262 GLU A O 1
ATOM 1935 N N . LYS A 1 263 ? -18.457 1.377 0.432 1.00 97.06 263 LYS A N 1
ATOM 1936 C CA . LYS A 1 263 ? -17.713 0.159 0.147 1.00 97.06 263 LYS A CA 1
ATOM 1937 C C . LYS A 1 263 ? -16.426 0.485 -0.612 1.00 97.06 263 LYS A C 1
ATOM 1939 O O . LYS A 1 263 ? -16.453 1.118 -1.672 1.00 97.06 263 LYS A O 1
ATOM 1944 N N . VAL A 1 264 ? -15.310 -0.018 -0.100 1.00 97.88 264 VAL A N 1
ATOM 1945 C CA . VAL A 1 264 ? -13.998 0.105 -0.730 1.00 97.88 264 VAL A CA 1
ATOM 1946 C C . VAL A 1 264 ? -13.899 -0.868 -1.900 1.00 97.88 264 VAL A C 1
ATOM 1948 O O . VAL A 1 264 ? -14.175 -2.061 -1.773 1.00 97.88 264 VAL A O 1
ATOM 1951 N N . ILE A 1 265 ? -13.502 -0.341 -3.056 1.00 96.88 265 ILE A N 1
ATOM 1952 C CA . ILE A 1 265 ? -13.326 -1.107 -4.297 1.00 96.88 265 ILE A CA 1
ATOM 1953 C C . ILE A 1 265 ? -11.854 -1.385 -4.605 1.00 96.88 265 ILE A C 1
ATOM 1955 O O . ILE A 1 265 ? -11.541 -2.327 -5.326 1.00 96.88 265 ILE A O 1
ATOM 1959 N N . GLY A 1 266 ? -10.947 -0.579 -4.059 1.00 97.19 266 GLY A N 1
ATOM 1960 C CA . GLY A 1 266 ? -9.522 -0.694 -4.317 1.00 97.19 266 GLY A CA 1
ATOM 1961 C C . GLY A 1 266 ? -8.690 -0.107 -3.193 1.00 97.19 266 GLY A C 1
ATOM 1962 O O . GLY A 1 266 ? -9.167 0.683 -2.380 1.00 97.19 266 GLY A O 1
ATOM 1963 N N . TRP A 1 267 ? -7.427 -0.498 -3.156 1.00 97.69 267 TRP A N 1
ATOM 1964 C CA . TRP A 1 267 ? -6.477 -0.044 -2.155 1.00 97.69 267 TRP A CA 1
ATOM 1965 C C . TRP A 1 267 ? -5.144 0.301 -2.808 1.00 97.69 267 TRP A C 1
ATOM 1967 O O . TRP A 1 267 ? -4.602 -0.467 -3.604 1.00 97.69 267 TRP A O 1
ATOM 1977 N N . ILE A 1 268 ? -4.615 1.477 -2.490 1.00 97.44 268 ILE A N 1
ATOM 1978 C CA . ILE A 1 268 ? -3.331 1.965 -2.984 1.00 97.44 268 ILE A CA 1
ATOM 1979 C C . ILE A 1 268 ? -2.429 2.224 -1.792 1.00 97.44 268 ILE A C 1
ATOM 1981 O O . ILE A 1 268 ? -2.836 2.786 -0.781 1.00 97.44 268 ILE A O 1
ATOM 1985 N N . THR A 1 269 ? -1.176 1.821 -1.938 1.00 95.81 269 THR A N 1
ATOM 1986 C CA . THR A 1 269 ? -0.173 1.938 -0.889 1.00 95.81 269 THR A CA 1
ATOM 1987 C C . THR A 1 269 ? 0.910 2.930 -1.283 1.00 95.81 269 THR A C 1
ATOM 1989 O O . THR A 1 269 ? 1.163 3.130 -2.472 1.00 95.81 269 THR A O 1
ATOM 1992 N N . ASN A 1 270 ? 1.618 3.495 -0.309 1.00 93.94 270 ASN A N 1
ATOM 1993 C CA . ASN A 1 270 ? 2.795 4.336 -0.530 1.00 93.94 270 ASN A CA 1
ATOM 1994 C C . ASN A 1 270 ? 3.858 3.644 -1.402 1.00 93.94 270 ASN A C 1
ATOM 1996 O O . ASN A 1 270 ? 4.455 4.275 -2.270 1.00 93.94 270 ASN A O 1
ATOM 2000 N N . VAL A 1 271 ? 4.067 2.336 -1.220 1.00 92.50 271 VAL A N 1
ATOM 2001 C CA . VAL A 1 271 ? 4.973 1.529 -2.050 1.00 92.50 271 VAL A CA 1
ATOM 2002 C C . VAL A 1 271 ? 4.478 1.508 -3.490 1.00 92.50 271 VAL A C 1
ATOM 2004 O O . VAL A 1 271 ? 5.253 1.787 -4.397 1.00 92.50 271 VAL A O 1
ATOM 2007 N N . LYS A 1 272 ? 3.180 1.269 -3.708 1.00 92.12 272 LYS A N 1
ATOM 2008 C CA . LYS A 1 272 ? 2.596 1.230 -5.052 1.00 92.12 272 LYS A CA 1
ATOM 2009 C C . LYS A 1 272 ? 2.645 2.590 -5.744 1.00 92.12 272 LYS A C 1
ATOM 2011 O O . LYS A 1 272 ? 2.972 2.669 -6.925 1.00 92.12 272 LYS A O 1
ATOM 2016 N N . LEU A 1 273 ? 2.386 3.658 -4.992 1.00 92.88 273 LEU A N 1
ATOM 2017 C CA . LEU A 1 273 ? 2.533 5.034 -5.452 1.00 92.88 273 LEU A CA 1
ATOM 2018 C C . LEU A 1 273 ? 3.982 5.322 -5.866 1.00 92.88 273 LEU A C 1
ATOM 2020 O O . LEU A 1 273 ? 4.208 5.854 -6.948 1.00 92.88 273 LEU A O 1
ATOM 2024 N N . ARG A 1 274 ? 4.966 4.929 -5.046 1.00 89.06 274 ARG A N 1
ATOM 2025 C CA . ARG A 1 274 ? 6.396 5.115 -5.340 1.00 89.06 274 ARG A CA 1
ATOM 2026 C C . ARG A 1 274 ? 6.870 4.281 -6.521 1.00 89.06 274 ARG A C 1
ATOM 2028 O O . ARG A 1 274 ? 7.623 4.803 -7.330 1.00 89.06 274 ARG A O 1
ATOM 2035 N N . GLU A 1 275 ? 6.426 3.031 -6.643 1.00 88.06 275 GLU A N 1
ATOM 2036 C CA . GLU A 1 275 ? 6.694 2.192 -7.817 1.00 88.06 275 GLU A CA 1
ATOM 2037 C C . GLU A 1 275 ? 6.235 2.914 -9.083 1.00 88.06 275 GLU A C 1
ATOM 2039 O O . GLU A 1 275 ? 7.020 3.118 -10.002 1.00 88.06 275 GLU A O 1
ATOM 2044 N N . LYS A 1 276 ? 4.978 3.371 -9.116 1.00 86.62 276 LYS A N 1
ATOM 2045 C CA . LYS A 1 276 ? 4.426 4.061 -10.286 1.00 86.62 276 LYS A CA 1
ATOM 2046 C C . LYS A 1 276 ? 5.096 5.408 -10.542 1.00 86.62 276 LYS A C 1
ATOM 2048 O O . LYS A 1 276 ? 5.355 5.713 -11.697 1.00 86.62 276 LYS A O 1
ATOM 2053 N N . ALA A 1 277 ? 5.449 6.159 -9.498 1.00 80.88 277 ALA A N 1
ATOM 2054 C CA . ALA A 1 277 ? 6.212 7.399 -9.626 1.00 80.88 277 ALA A CA 1
ATOM 2055 C C . ALA A 1 277 ? 7.626 7.166 -10.190 1.00 80.88 277 ALA A C 1
ATOM 2057 O O . ALA A 1 277 ? 8.101 7.966 -10.987 1.00 80.88 277 ALA A O 1
ATOM 2058 N N . ALA A 1 278 ? 8.286 6.070 -9.803 1.00 70.88 278 ALA A N 1
ATOM 2059 C CA . ALA A 1 278 ? 9.624 5.713 -10.275 1.00 70.88 278 ALA A CA 1
ATOM 2060 C C . ALA A 1 278 ? 9.641 5.172 -11.712 1.00 70.88 278 ALA A C 1
ATOM 2062 O O . ALA A 1 278 ? 10.675 5.237 -12.359 1.00 70.88 278 ALA A O 1
ATOM 2063 N N . PHE A 1 279 ? 8.525 4.630 -12.209 1.00 57.53 279 PHE A N 1
ATOM 2064 C CA . PHE A 1 279 ? 8.367 4.273 -13.627 1.00 57.53 279 PHE A CA 1
ATOM 2065 C C . PHE A 1 279 ? 7.917 5.445 -14.503 1.00 57.53 279 PHE A C 1
ATOM 2067 O O . PHE A 1 279 ? 7.932 5.324 -15.733 1.00 57.53 279 PHE A O 1
ATOM 2074 N N . ALA A 1 280 ? 7.446 6.522 -13.876 1.00 49.88 280 ALA A N 1
ATOM 2075 C CA . ALA A 1 280 ? 6.994 7.709 -14.571 1.00 49.88 280 ALA A CA 1
ATOM 2076 C C . ALA A 1 280 ? 8.138 8.711 -14.795 1.00 49.88 280 ALA A C 1
ATOM 2078 O O . ALA A 1 280 ? 8.207 9.291 -15.877 1.00 49.88 280 ALA A O 1
ATOM 2079 N N . GLY A 1 281 ? 9.042 8.856 -13.816 1.00 40.19 281 GLY A N 1
ATOM 2080 C CA . GLY A 1 281 ? 10.326 9.545 -13.979 1.00 40.19 281 GLY A CA 1
ATOM 2081 C C . GLY A 1 281 ? 11.322 8.669 -14.708 1.00 40.19 281 GLY A C 1
ATOM 2082 O O . GLY A 1 281 ? 12.108 9.211 -15.514 1.00 40.19 281 GLY A O 1
#

Organism: Rhizobium leguminosarum bv. viciae (NCBI:txid387)

Radius of gyration: 32.86 Å; Cα contacts (8 Å, |Δi|>4): 314; chains: 1; bounding box: 88×48×85 Å

Nearest PDB structures (foldseek):
  1xkf-assembly2_A  TM=7.439E-01  e=4.231E-05  Mycobacterium tuberculosis
  1xkf-assembly1_B-2  TM=7.456E-01  e=6.161E-05  Mycobacterium tuberculosis
  6zz9-assembly1_B  TM=6.390E-01  e=7.915E-05  Streptococcus agalactiae
  5ks7-assembly1_A  TM=6.896E-01  e=6.657E-04  Listeria monocytogenes
  6yja-assembly1_B  TM=7.323E-01  e=1.931E-03  Bacillus subtilis subsp. subtilis str. 168

Foldseek 3Di:
DDDPVVVVVVVVVVVVVVVVCVVVVVVVVVLVVVVVVVVVVLVVVCVVDVDVVVSVVVVVVVVVVSCVVVVVVVVVVVVVVVVVVVVVVVVVLVVLVPPDDLLRLQQVAACPPPPLWDFPVPFAAAADDPVCQLVAFCVVRPVVSCVVVVHQKHWYAYPQQQTQAMDGVVLLVVVLVVQVPDDPDDDPDDDPDDDDHSGRDGSVNSQVPDPPQAGRCLQEFFDESGGTLSVVVVRQVVSVVVVSCPPGRFKYFYAHHRDSRGRTGTIHGNVSSVVSSSSSD

pLDDT: mean 82.81, std 13.67, range [40.19, 98.31]

Sequence (281 aa):
MSDTSGDYLNKLAEERGKLSRLVMGGAAWMIGGALVVSSIGLAVWAFARPDLDQLVNIFDKLVTGILALVGAWVGAVIAFYFARDNFESASAQAQKSFGMSQNEQLAAIKVTDPGVMIDVSTALKADLDPNDFNATVLQTAFIAPMAAKGYKRMPIFDKGGVGLGVLHLSTINEYLVKLAVKPVAPQPSPPPGRVPTVEDATLGDLAKSFPSGMTLQSAVAFVPRTATLLDVQIAMKGQNESGKSGMGCEDVFVTSTGDSKEKVIGWITNVKLREKAAFAG